Protein AF-A0A356TRJ0-F1 (afdb_monomer)

Radius of gyration: 21.69 Å; Cα contacts (8 Å, |Δi|>4): 566; chains: 1; bounding box: 55×45×67 Å

pLDDT: mean 92.44, std 7.1, range [54.25, 98.69]

Mean predicted aligned error: 5.14 Å

Solvent-accessible surface area (backbone atoms only — not comparable to full-atom values): 16749 Å² total; per-residue (Å²): 137,88,79,74,79,76,60,70,46,73,44,51,79,70,75,89,59,94,49,54,23,35,42,34,33,6,13,45,38,11,70,22,52,67,20,24,54,52,36,47,51,52,52,52,50,53,46,47,73,75,72,52,90,67,68,92,65,90,57,57,72,68,56,46,56,53,56,67,60,34,36,42,36,33,28,28,43,52,19,54,68,7,32,48,48,23,72,77,47,23,20,82,28,43,8,40,82,43,67,82,70,89,80,76,76,57,51,33,40,39,62,26,35,80,89,70,84,62,57,38,56,72,44,74,42,85,30,96,82,31,62,23,27,57,34,92,92,43,67,89,44,75,38,80,57,60,96,84,61,89,64,74,25,21,39,77,41,73,30,53,47,65,46,60,64,79,88,80,65,83,53,75,80,49,78,52,47,68,14,33,42,33,53,62,17,16,27,70,43,77,48,40,46,57,94,74,27,76,28,11,50,90,43,63,38,62,49,68,56,45,32,50,52,53,52,57,48,70,76,41,85,47,49,79,47,78,46,81,38,77,66,86,80,73,60,43,75,40,73,55,31,82,49,52,76,91,76,47,61,69,67,58,49,53,49,50,54,53,48,32,55,52,44,28,74,74,69,71,31,54,63,39,45,29,34,82,68,62,45,95,43,93,92,53,59,78,39,1,27,55,67,48,29,53,61,76,77,97

Foldseek 3Di:
DPPDDFDKDKAAPPSVDFAAEAEQEECQFQVFLVSLVVLVVVRVVSNCLPPDPDDPDPDDPVVSVVSNRYIYITRSHLQPQSNVVCQVWQFGTGHHQDDPDPDPQDWFWGFGDPPPPRHFAKDKDQDCPAQWAADPVGRVDTDGDDPPDPDSHTHIGTHGDIPNDPPDDDDDHDSCGRPWARLQQQAQFQHDPCVLATRNPPHRCPDVSRVVVVVVVVVRVSHDYYHYDGDDDLAAEADDLQDDLVPDDPVVSVVVVVVQVVCCVVRVGGYDYNHPGVDPDHNSGRHNGPNNNVVVSD

Nearest PDB structures (foldseek):
  2abz-assembly1_A  TM=7.569E-01  e=1.867E-07  Bos taurus
  1dtd-assembly1_A  TM=7.637E-01  e=1.985E-07  Homo sapiens
  1zlh-assembly1_A  TM=7.489E-01  e=4.151E-07  Bos taurus
  3fvl-assembly2_A  TM=7.465E-01  e=7.675E-07  Bos taurus
  1pca-assembly1_A  TM=7.388E-01  e=1.815E-06  Sus scrofa

Structure (mmCIF, N/CA/C/O backbone):
data_AF-A0A356TRJ0-F1
#
_entry.id   AF-A0A356TRJ0-F1
#
loop_
_atom_site.group_PDB
_atom_site.id
_atom_site.type_symbol
_atom_site.label_atom_id
_atom_site.label_alt_id
_atom_site.label_comp_id
_atom_site.label_asym_id
_atom_site.label_entity_id
_atom_site.label_seq_id
_atom_site.pdbx_PDB_ins_code
_atom_site.Cartn_x
_atom_site.Cartn_y
_atom_site.Cartn_z
_atom_site.occupancy
_atom_site.B_iso_or_equiv
_atom_site.auth_seq_id
_atom_site.auth_comp_id
_atom_site.auth_asym_id
_atom_site.auth_atom_id
_atom_site.pdbx_PDB_model_num
ATOM 1 N N . ARG A 1 1 ? -11.715 -12.352 -7.672 1.00 70.62 1 ARG A N 1
ATOM 2 C CA . ARG A 1 1 ? -12.684 -12.930 -8.667 1.00 70.62 1 ARG A CA 1
ATOM 3 C C . ARG A 1 1 ? -12.459 -14.426 -8.947 1.00 70.62 1 ARG A C 1
ATOM 5 O O . ARG A 1 1 ? -13.352 -15.055 -9.506 1.00 70.62 1 ARG A O 1
ATOM 12 N N . GLU A 1 2 ? -11.337 -15.020 -8.543 1.00 90.25 2 GLU A N 1
ATOM 13 C CA . GLU A 1 2 ? -11.027 -16.445 -8.770 1.00 90.25 2 GLU A CA 1
ATOM 14 C C . GLU A 1 2 ? -11.565 -17.369 -7.656 1.00 90.25 2 GLU A C 1
ATOM 16 O O . GLU A 1 2 ? -11.141 -18.510 -7.510 1.00 90.25 2 GLU A O 1
ATOM 21 N N . GLY A 1 3 ? -12.528 -16.879 -6.865 1.00 91.56 3 GLY A N 1
ATOM 22 C CA . GLY A 1 3 ? -13.183 -17.641 -5.798 1.00 91.56 3 GLY A CA 1
ATOM 23 C C . GLY A 1 3 ? -12.410 -17.706 -4.479 1.00 91.56 3 GLY A C 1
ATOM 24 O O . GLY A 1 3 ? -12.820 -18.450 -3.594 1.00 91.56 3 GLY A O 1
ATOM 25 N N . ARG A 1 4 ? -11.319 -16.943 -4.325 1.00 95.44 4 ARG A N 1
ATOM 26 C CA . ARG A 1 4 ? -10.603 -16.830 -3.047 1.00 95.44 4 ARG A CA 1
ATOM 27 C C . ARG A 1 4 ? -11.332 -15.900 -2.081 1.00 95.44 4 ARG A C 1
ATOM 29 O O . ARG A 1 4 ? -11.808 -14.833 -2.465 1.00 95.44 4 ARG A O 1
ATOM 36 N N . GLU A 1 5 ? -11.391 -16.322 -0.825 1.00 96.50 5 GLU A N 1
ATOM 37 C CA . GLU A 1 5 ? -12.021 -15.582 0.268 1.00 96.50 5 GLU A CA 1
ATOM 38 C C . GLU A 1 5 ? -11.167 -14.387 0.717 1.00 96.50 5 GLU A C 1
ATOM 40 O O . GLU A 1 5 ? -9.936 -14.463 0.757 1.00 96.50 5 GLU A O 1
ATOM 45 N N . LEU A 1 6 ? -11.836 -13.308 1.131 1.00 97.06 6 LEU A N 1
ATOM 46 C CA . LEU A 1 6 ? -11.213 -12.173 1.815 1.00 97.06 6 LEU A CA 1
ATOM 47 C C . LEU A 1 6 ? -11.409 -12.327 3.322 1.00 97.06 6 LEU A C 1
ATOM 49 O O . LEU A 1 6 ? -12.488 -12.072 3.859 1.00 97.06 6 LEU A O 1
ATOM 53 N N . TRP A 1 7 ? -10.357 -12.761 4.011 1.00 97.62 7 TRP A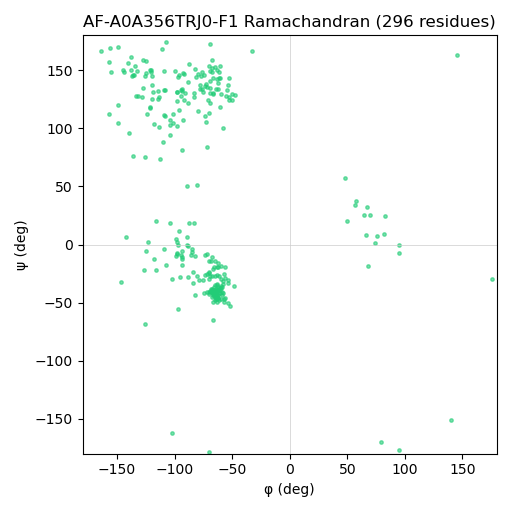 N 1
ATOM 54 C CA . TRP A 1 7 ? -10.405 -13.029 5.445 1.00 97.62 7 TRP A CA 1
ATOM 55 C C . TRP A 1 7 ? -10.298 -11.745 6.267 1.00 97.62 7 TRP A C 1
ATOM 57 O O . TRP A 1 7 ? -9.252 -11.102 6.289 1.00 97.62 7 TRP A O 1
ATOM 67 N N . LEU A 1 8 ? -11.367 -11.414 6.996 1.00 97.81 8 LEU A N 1
ATOM 68 C CA . LEU A 1 8 ? -11.408 -10.309 7.953 1.00 97.81 8 LEU A CA 1
ATOM 69 C C . LEU A 1 8 ? -11.466 -10.852 9.385 1.00 97.81 8 LEU A C 1
ATOM 71 O O . LEU A 1 8 ? -12.482 -11.403 9.811 1.00 97.81 8 LEU A O 1
ATOM 75 N N . LEU A 1 9 ? -10.393 -10.665 10.146 1.00 97.81 9 LEU A N 1
ATOM 76 C CA . LEU A 1 9 ? -10.356 -10.971 11.570 1.00 97.81 9 LEU A CA 1
ATOM 77 C C . LEU A 1 9 ? -10.998 -9.824 12.356 1.00 97.81 9 LEU A C 1
ATOM 79 O O . LEU A 1 9 ? -10.852 -8.657 12.001 1.00 97.81 9 LEU A O 1
ATOM 83 N N . THR A 1 10 ? -11.698 -10.149 13.441 1.00 97.38 10 THR A N 1
ATOM 84 C CA . THR A 1 10 ? -12.162 -9.171 14.436 1.00 97.38 10 THR A CA 1
ATOM 85 C C . THR A 1 10 ? -11.641 -9.599 15.798 1.00 97.38 10 THR A C 1
ATOM 87 O O . THR A 1 10 ? -12.037 -10.647 16.305 1.00 97.38 10 THR A O 1
ATOM 90 N N . VAL A 1 11 ? -10.731 -8.810 16.368 1.00 96.69 11 VAL A N 1
ATOM 91 C CA . VAL A 1 11 ? -10.028 -9.134 17.613 1.00 96.69 11 VAL A CA 1
ATOM 92 C C . VAL A 1 11 ? -10.429 -8.155 18.716 1.00 96.69 11 VAL A C 1
ATOM 94 O O . VAL A 1 11 ? -10.369 -6.937 18.544 1.00 96.69 11 VAL A O 1
ATOM 97 N N . GLY A 1 12 ? -10.860 -8.713 19.846 1.00 93.94 12 GLY A N 1
ATOM 98 C CA . GLY A 1 12 ? -11.259 -7.999 21.057 1.00 93.94 12 GLY A CA 1
ATOM 99 C C . GLY A 1 12 ? -12.419 -8.696 21.782 1.00 93.94 12 GLY A C 1
ATOM 100 O O . GLY A 1 12 ? -13.087 -9.546 21.191 1.00 93.94 12 GLY A O 1
ATOM 101 N N . PRO A 1 13 ? -12.679 -8.375 23.064 1.00 91.00 13 PRO A N 1
ATOM 102 C CA . PRO A 1 13 ? -13.815 -8.931 23.804 1.00 91.00 13 PRO A CA 1
ATOM 103 C C . PRO A 1 13 ? -15.134 -8.502 23.160 1.00 91.00 13 PRO A C 1
ATOM 105 O O . PRO A 1 13 ? -15.186 -7.412 22.609 1.00 91.00 13 PRO A O 1
ATOM 108 N N . ASP A 1 14 ? -16.197 -9.297 23.256 1.00 92.69 14 ASP A N 1
ATOM 109 C CA . ASP A 1 14 ? -17.536 -8.928 22.760 1.00 92.69 14 ASP A CA 1
ATOM 110 C C . ASP A 1 14 ? -17.530 -8.352 21.319 1.00 92.69 14 ASP A C 1
ATOM 112 O O . ASP A 1 14 ? -17.969 -7.219 21.106 1.00 92.69 14 ASP A O 1
ATOM 116 N N . PRO A 1 15 ? -17.009 -9.094 20.317 1.00 92.19 15 PRO A N 1
ATOM 117 C CA . PRO A 1 15 ? -16.755 -8.580 18.963 1.00 92.19 15 PRO A CA 1
ATOM 118 C C . PRO A 1 15 ? -18.008 -8.111 18.206 1.00 92.19 15 PRO A C 1
ATOM 120 O O . PRO A 1 15 ? -17.890 -7.371 17.232 1.00 92.19 15 PRO A O 1
ATOM 123 N N . ASP A 1 16 ? -19.198 -8.501 18.665 1.00 91.88 16 ASP A N 1
ATOM 124 C CA . ASP A 1 16 ? -20.483 -8.078 18.100 1.00 91.88 16 ASP A CA 1
ATOM 125 C C . ASP A 1 16 ? -20.948 -6.698 18.614 1.00 91.88 16 ASP A C 1
ATOM 127 O O . ASP A 1 16 ? -21.930 -6.140 18.117 1.00 91.88 16 ASP A O 1
ATOM 131 N N . GLN A 1 17 ? -20.280 -6.130 19.626 1.00 93.50 17 GLN A N 1
ATOM 132 C CA . GLN A 1 17 ? -20.653 -4.844 20.208 1.00 93.50 17 GLN A CA 1
ATOM 133 C C . GLN A 1 17 ? -20.086 -3.666 19.403 1.00 93.50 17 GLN A C 1
ATOM 135 O O . GLN A 1 17 ? -18.885 -3.568 19.163 1.00 93.50 17 GLN A O 1
ATOM 140 N N . VAL A 1 18 ? -20.940 -2.691 19.076 1.00 93.19 18 VAL A N 1
ATOM 141 C CA . VAL A 1 18 ? -20.504 -1.422 18.472 1.00 93.19 18 VAL A CA 1
ATOM 142 C C . VAL A 1 18 ? -19.743 -0.584 19.506 1.00 93.19 18 VAL A C 1
ATOM 144 O O . VAL A 1 18 ? -20.326 -0.103 20.478 1.00 93.19 18 VAL A O 1
ATOM 147 N N . ARG A 1 19 ? -18.440 -0.395 19.286 1.00 94.88 19 ARG A N 1
ATOM 148 C CA . ARG A 1 19 ? -17.520 0.401 20.123 1.00 94.88 19 ARG A CA 1
ATOM 149 C C . ARG A 1 19 ? -16.318 0.873 19.292 1.00 94.88 19 ARG A C 1
ATOM 151 O O . ARG A 1 19 ? -16.185 0.379 18.181 1.00 94.88 19 ARG A O 1
ATOM 158 N N . PRO A 1 20 ? -15.449 1.791 19.753 1.00 96.75 20 PRO A N 1
ATOM 159 C CA . PRO A 1 20 ? -14.326 2.272 18.943 1.00 96.75 20 PRO A CA 1
ATOM 160 C C . PRO A 1 20 ? -13.541 1.128 18.293 1.00 96.75 20 PRO A C 1
ATOM 162 O O . PRO A 1 20 ? -13.173 0.162 18.963 1.00 96.75 20 PRO A O 1
ATOM 165 N N . ALA A 1 21 ? -13.329 1.219 16.985 1.00 97.44 21 ALA A N 1
ATOM 166 C CA . ALA A 1 21 ? -12.676 0.178 16.210 1.00 97.44 21 ALA A CA 1
ATOM 167 C C . ALA A 1 21 ? -11.630 0.767 15.266 1.00 97.44 21 ALA A C 1
ATOM 169 O O . ALA A 1 21 ? -11.733 1.921 14.845 1.00 97.44 21 ALA A O 1
ATOM 170 N N . ILE A 1 22 ? -10.636 -0.043 14.924 1.00 97.75 22 ILE A N 1
ATOM 171 C CA . ILE A 1 22 ? -9.620 0.302 13.935 1.00 97.75 22 ILE A CA 1
ATOM 172 C C . ILE A 1 22 ? -9.629 -0.715 12.805 1.00 97.75 22 ILE A C 1
ATOM 174 O O . ILE A 1 22 ? -9.966 -1.883 13.014 1.00 97.75 22 ILE A O 1
ATOM 178 N N . TRP A 1 23 ? -9.262 -0.257 11.616 1.00 98.50 23 TRP A N 1
ATOM 179 C CA . TRP A 1 23 ? -9.079 -1.103 10.450 1.00 98.50 23 TRP A CA 1
ATOM 180 C C . TRP A 1 23 ? -7.596 -1.205 10.111 1.00 98.50 23 TRP A C 1
ATOM 182 O O . TRP A 1 23 ? -6.898 -0.196 10.056 1.00 98.50 23 TRP A O 1
ATOM 192 N N . ILE A 1 24 ? -7.123 -2.422 9.877 1.00 98.62 24 ILE A N 1
ATOM 193 C CA . ILE A 1 24 ? -5.766 -2.717 9.429 1.00 98.62 24 ILE A CA 1
ATOM 194 C C . ILE A 1 24 ? -5.881 -3.611 8.204 1.00 98.62 24 ILE A C 1
ATOM 196 O O . ILE A 1 24 ? -6.524 -4.659 8.263 1.00 98.62 24 ILE A O 1
ATOM 200 N N . ASP A 1 25 ? -5.240 -3.235 7.109 1.00 98.38 25 ASP A N 1
ATOM 201 C CA . ASP A 1 25 ? -5.132 -4.095 5.937 1.00 98.38 25 ASP A CA 1
ATOM 202 C C . ASP A 1 25 ? -3.741 -4.064 5.324 1.00 98.38 25 ASP A C 1
ATOM 204 O O . ASP A 1 25 ? -2.942 -3.168 5.588 1.00 98.38 25 ASP A O 1
ATOM 208 N N . GLY A 1 26 ? -3.456 -5.084 4.522 1.00 97.94 26 GLY A N 1
ATOM 209 C CA . GLY A 1 26 ? -2.228 -5.179 3.755 1.00 97.94 26 GLY A CA 1
ATOM 210 C C . GLY A 1 26 ? -2.428 -5.934 2.448 1.00 97.94 26 GLY A C 1
ATOM 211 O O . GLY A 1 26 ? -3.463 -6.565 2.200 1.00 97.94 26 GLY A O 1
ATOM 212 N N . ASN A 1 27 ? -1.395 -5.872 1.605 1.00 97.31 27 ASN A N 1
ATOM 213 C CA . ASN A 1 27 ? -1.325 -6.607 0.342 1.00 97.31 27 ASN A CA 1
ATOM 214 C C . ASN A 1 27 ? -2.495 -6.299 -0.616 1.00 97.31 27 ASN A C 1
ATOM 216 O O . ASN A 1 27 ? -3.002 -7.166 -1.325 1.00 97.31 27 ASN A O 1
ATOM 220 N N . MET A 1 28 ? -2.947 -5.041 -0.653 1.00 96.69 28 MET A N 1
ATOM 221 C CA . MET A 1 28 ? -3.808 -4.580 -1.751 1.00 96.69 28 MET A CA 1
ATOM 222 C C . MET A 1 28 ? -3.026 -4.436 -3.062 1.00 96.69 28 MET A C 1
ATOM 224 O O . MET A 1 28 ? -3.596 -4.552 -4.149 1.00 96.69 28 MET A O 1
ATOM 228 N N . HIS A 1 29 ? -1.711 -4.227 -2.962 1.00 97.06 29 HIS A N 1
ATOM 229 C CA . HIS A 1 29 ? -0.799 -4.523 -4.051 1.00 97.06 29 HIS A CA 1
ATOM 230 C C . HIS A 1 29 ? -0.154 -5.892 -3.824 1.00 97.06 29 HIS A C 1
ATOM 232 O O . HIS A 1 29 ? 0.335 -6.188 -2.732 1.00 97.06 29 HIS A O 1
ATOM 238 N N . ALA A 1 30 ? -0.169 -6.734 -4.850 1.00 95.50 30 ALA A N 1
ATOM 239 C CA . ALA A 1 30 ? 0.089 -8.162 -4.736 1.00 95.50 30 ALA A CA 1
ATOM 240 C C . ALA A 1 30 ? 1.534 -8.505 -4.369 1.00 95.50 30 ALA A C 1
ATOM 242 O O . ALA A 1 30 ? 1.743 -9.398 -3.550 1.00 95.50 30 ALA A O 1
ATOM 243 N N . GLY A 1 31 ? 2.515 -7.772 -4.905 1.00 92.81 31 GLY A N 1
ATOM 244 C CA . GLY A 1 31 ? 3.930 -7.962 -4.557 1.00 92.81 31 GLY A CA 1
ATOM 245 C C . GLY A 1 31 ? 4.290 -7.559 -3.120 1.00 92.81 31 GLY A C 1
ATOM 246 O O . GLY A 1 31 ? 5.339 -7.934 -2.608 1.00 92.81 31 GLY A O 1
ATOM 247 N N . GLU A 1 32 ? 3.417 -6.826 -2.428 1.00 96.25 32 GLU A N 1
ATOM 248 C CA . GLU A 1 32 ? 3.695 -6.231 -1.117 1.00 96.25 32 GLU A CA 1
ATOM 249 C C . GLU A 1 32 ? 3.330 -7.196 0.029 1.00 96.25 32 GLU A C 1
ATOM 251 O O . GLU A 1 32 ? 2.584 -6.868 0.954 1.00 96.25 32 GLU A O 1
ATOM 256 N N . LEU A 1 33 ? 3.820 -8.439 -0.056 1.00 95.75 33 LEU A N 1
ATOM 257 C CA . LEU A 1 33 ? 3.474 -9.545 0.853 1.00 95.75 33 LEU A CA 1
ATOM 258 C C . LEU A 1 33 ? 3.888 -9.291 2.309 1.00 95.75 33 LEU A C 1
ATOM 260 O O . LEU A 1 33 ? 3.245 -9.795 3.231 1.00 95.75 33 LEU A O 1
ATOM 264 N N . ALA A 1 34 ? 4.915 -8.469 2.535 1.00 97.06 34 ALA A N 1
ATOM 265 C CA . ALA A 1 34 ? 5.314 -8.050 3.876 1.00 97.06 34 ALA A CA 1
ATOM 266 C C . ALA A 1 34 ? 4.168 -7.346 4.631 1.00 97.06 34 ALA A C 1
ATOM 268 O O . ALA A 1 34 ? 4.045 -7.518 5.844 1.00 97.06 34 ALA A O 1
ATOM 269 N N . GLY A 1 35 ? 3.280 -6.634 3.922 1.00 97.31 35 GLY A N 1
ATOM 270 C CA . GLY A 1 35 ? 2.086 -6.026 4.514 1.00 97.31 35 GLY A CA 1
ATOM 271 C C . GLY A 1 35 ? 1.145 -7.061 5.143 1.00 97.31 35 GLY A C 1
ATOM 272 O O . GLY A 1 35 ? 0.621 -6.824 6.230 1.00 97.31 35 GLY A O 1
ATOM 273 N N . SER A 1 36 ? 0.996 -8.243 4.529 1.00 97.75 36 SER A N 1
ATOM 274 C CA . SER A 1 36 ? 0.226 -9.351 5.117 1.00 97.75 36 SER A CA 1
ATOM 275 C C . SER A 1 36 ? 0.845 -9.870 6.410 1.00 97.75 36 SER A C 1
ATOM 277 O O . SER A 1 36 ? 0.128 -10.088 7.387 1.00 97.75 36 SER A O 1
ATOM 279 N N . SER A 1 37 ? 2.167 -10.046 6.432 1.00 97.88 37 SER A N 1
ATOM 280 C CA . SER A 1 37 ? 2.890 -10.510 7.620 1.00 97.88 37 SER A CA 1
ATOM 281 C C . SER A 1 37 ? 2.757 -9.525 8.781 1.00 97.88 37 SER A C 1
ATOM 283 O O . SER A 1 37 ? 2.472 -9.935 9.904 1.00 97.88 37 SER A O 1
ATOM 285 N N . VAL A 1 38 ? 2.889 -8.222 8.513 1.00 97.50 38 VAL A N 1
ATOM 286 C CA . VAL A 1 38 ? 2.728 -7.174 9.534 1.00 97.50 38 VAL A CA 1
ATOM 287 C C . VAL A 1 38 ? 1.284 -7.106 10.037 1.00 97.50 38 VAL A C 1
ATOM 289 O O . VAL A 1 38 ? 1.069 -7.020 11.243 1.00 97.50 38 VAL A O 1
ATOM 292 N N . ALA A 1 39 ? 0.285 -7.207 9.154 1.00 98.38 39 ALA A N 1
ATOM 293 C CA . ALA A 1 39 ? -1.120 -7.234 9.563 1.00 98.38 39 ALA A CA 1
ATOM 294 C C . ALA A 1 39 ? -1.421 -8.408 10.516 1.00 98.38 39 ALA A C 1
ATOM 296 O O . ALA A 1 39 ? -2.086 -8.222 11.535 1.00 98.38 39 ALA A O 1
ATOM 297 N N . LEU A 1 40 ? -0.896 -9.604 10.222 1.00 98.25 40 LEU A N 1
ATOM 298 C CA . LEU A 1 40 ? -1.026 -10.769 11.105 1.00 98.25 40 LEU A CA 1
ATOM 299 C C . LEU A 1 40 ? -0.288 -10.577 12.433 1.00 98.25 40 LEU A C 1
ATOM 301 O O . LEU A 1 40 ? -0.870 -10.867 13.474 1.00 98.25 40 LEU A O 1
ATOM 305 N N . ALA A 1 41 ? 0.928 -10.025 12.423 1.00 97.44 41 ALA A N 1
ATOM 306 C CA . ALA A 1 41 ? 1.658 -9.715 13.652 1.00 97.44 41 ALA A CA 1
ATOM 307 C C . ALA A 1 41 ? 0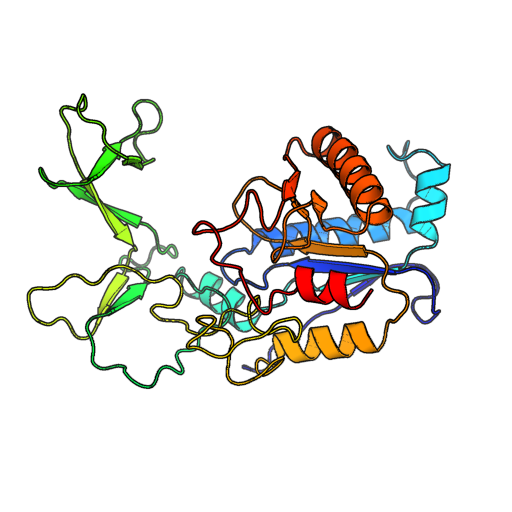.871 -8.742 14.552 1.00 97.44 41 ALA A C 1
ATOM 309 O O . ALA A 1 41 ? 0.766 -8.953 15.757 1.00 97.44 41 ALA A O 1
ATOM 310 N N . ILE A 1 42 ? 0.223 -7.724 13.973 1.00 96.50 42 ILE A N 1
ATOM 311 C CA . ILE A 1 42 ? -0.659 -6.821 14.730 1.00 96.50 42 ILE A CA 1
ATOM 312 C C . ILE A 1 42 ? -1.869 -7.577 15.304 1.00 96.50 42 ILE A C 1
ATOM 314 O O . ILE A 1 42 ? -2.279 -7.306 16.433 1.00 96.50 42 ILE A O 1
ATOM 318 N N . ALA A 1 43 ? -2.443 -8.534 14.568 1.00 96.75 43 ALA A N 1
ATOM 319 C CA . ALA A 1 43 ? -3.535 -9.364 15.079 1.00 96.75 43 ALA A CA 1
ATOM 320 C C . ALA A 1 43 ? -3.091 -10.249 16.260 1.00 96.75 43 ALA A C 1
ATOM 322 O O . ALA A 1 43 ? -3.842 -10.398 17.226 1.00 96.75 43 ALA A O 1
ATOM 323 N N . GLU A 1 44 ? -1.879 -10.805 16.208 1.00 95.44 44 GLU A N 1
ATOM 324 C CA . GLU A 1 44 ? -1.281 -11.581 17.301 1.00 95.44 44 GLU A CA 1
ATOM 325 C C . GLU A 1 44 ? -1.056 -10.720 18.550 1.00 95.44 44 GLU A C 1
ATOM 327 O O . GLU A 1 44 ? -1.456 -11.119 19.646 1.00 95.44 44 GLU A O 1
ATOM 332 N N . GLU A 1 45 ? -0.522 -9.507 18.392 1.00 92.69 45 GLU A N 1
ATOM 333 C CA . GLU A 1 45 ? -0.357 -8.549 19.492 1.00 92.69 45 GLU A CA 1
ATOM 334 C C . GLU A 1 45 ? -1.707 -8.116 20.086 1.00 92.69 45 GLU A C 1
ATOM 336 O O . GLU A 1 45 ? -1.883 -8.066 21.308 1.00 92.69 45 GLU A O 1
ATOM 341 N N . ALA A 1 46 ? -2.716 -7.884 19.240 1.00 93.31 46 ALA A N 1
ATOM 342 C CA . ALA A 1 46 ? -4.073 -7.590 19.692 1.00 93.31 46 ALA A CA 1
ATOM 343 C C . ALA A 1 46 ? -4.684 -8.764 20.481 1.00 93.31 46 ALA A C 1
ATOM 345 O O . ALA A 1 46 ? -5.383 -8.545 21.469 1.00 93.31 46 ALA A O 1
ATOM 346 N N . LEU A 1 47 ? -4.407 -10.018 20.107 1.00 92.69 47 LEU A N 1
ATOM 347 C CA . LEU A 1 47 ? -4.816 -11.189 20.891 1.00 92.69 47 LEU A CA 1
ATOM 348 C C . LEU A 1 47 ? -4.061 -11.258 22.228 1.00 92.69 47 LEU A C 1
ATOM 350 O O . LEU A 1 47 ? -4.679 -11.458 23.280 1.00 92.69 47 LEU A O 1
ATOM 354 N N . ALA A 1 48 ? -2.743 -11.049 22.210 1.00 90.50 48 ALA A N 1
ATOM 355 C CA . ALA A 1 48 ? -1.890 -11.072 23.398 1.00 90.50 48 ALA A CA 1
ATOM 356 C C .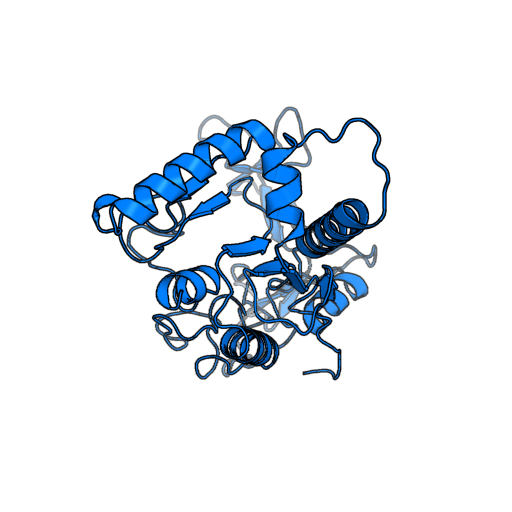 ALA A 1 48 ? -2.305 -10.014 24.437 1.00 90.50 48 ALA A C 1
ATOM 358 O O . ALA A 1 48 ? -2.307 -10.290 25.643 1.00 90.50 48 ALA A O 1
ATOM 359 N N . LEU A 1 49 ? -2.766 -8.844 23.979 1.00 89.88 49 LEU A N 1
ATOM 360 C CA . LEU A 1 49 ? -3.333 -7.775 24.807 1.00 89.88 49 LEU A CA 1
ATOM 361 C C . LEU A 1 49 ? -4.487 -8.262 25.714 1.00 89.88 49 LEU A C 1
ATOM 363 O O . LEU A 1 49 ? -4.672 -7.742 26.828 1.00 89.88 49 LEU A O 1
ATOM 367 N N . HIS A 1 50 ? -5.242 -9.274 25.275 1.00 87.69 50 HIS A N 1
ATOM 368 C CA . HIS A 1 50 ? -6.400 -9.823 25.989 1.00 87.69 50 HIS A CA 1
ATOM 369 C C . HIS A 1 50 ? -6.138 -11.144 26.719 1.00 87.69 50 HIS A C 1
ATOM 371 O O . HIS A 1 50 ? -6.795 -11.402 27.727 1.00 87.69 50 HIS A O 1
ATOM 377 N N . LEU A 1 51 ? -5.221 -11.979 26.225 1.00 85.06 51 LEU A N 1
ATOM 378 C CA . LEU A 1 51 ? -5.049 -13.355 26.710 1.00 85.06 51 LEU A CA 1
ATOM 379 C C . LEU A 1 51 ? -3.959 -13.518 27.776 1.00 85.06 51 LEU A C 1
ATOM 381 O O . LEU A 1 51 ? -4.053 -14.425 28.604 1.00 85.06 51 LEU A O 1
ATOM 385 N N . SER A 1 52 ? -2.938 -12.663 27.785 1.00 70.44 52 SER A N 1
ATOM 386 C CA . SER A 1 52 ? -1.782 -12.855 28.662 1.00 70.44 52 SER A CA 1
ATOM 387 C C . SER A 1 52 ? -1.920 -12.110 29.999 1.00 70.44 52 SER A C 1
ATOM 389 O O . SER A 1 52 ? -2.205 -10.907 30.002 1.00 70.44 52 SER A O 1
ATOM 391 N N . PRO A 1 53 ? -1.628 -12.750 31.153 1.00 61.88 53 PRO A N 1
ATOM 392 C CA . PRO A 1 53 ? -1.164 -12.031 32.333 1.00 61.88 53 PRO A CA 1
ATOM 393 C C . PRO A 1 53 ? 0.272 -11.592 32.024 1.00 61.88 53 PRO A C 1
ATOM 395 O O . PRO A 1 53 ? 1.210 -12.344 32.264 1.00 61.88 53 PRO A O 1
ATOM 398 N N . LEU A 1 54 ? 0.431 -10.458 31.339 1.00 54.25 54 LEU A N 1
ATOM 399 C CA . LEU A 1 54 ? 1.714 -10.122 30.728 1.00 54.25 54 LEU A CA 1
ATOM 400 C C . LEU A 1 54 ? 2.840 -10.002 31.775 1.00 54.25 54 LEU A C 1
ATOM 402 O O . LEU A 1 54 ? 2.657 -9.451 32.866 1.00 54.25 54 LEU A O 1
ATOM 406 N N . ASP A 1 55 ? 4.023 -10.453 31.349 1.00 55.66 55 ASP A N 1
ATOM 407 C CA . ASP A 1 55 ? 5.306 -9.763 31.543 1.00 55.66 55 ASP A CA 1
ATOM 408 C C . ASP A 1 55 ? 5.144 -8.223 31.528 1.00 55.66 55 ASP A C 1
ATOM 410 O O . ASP A 1 55 ? 4.094 -7.715 31.142 1.00 55.66 55 ASP A O 1
ATOM 414 N N . PRO A 1 56 ? 6.121 -7.408 31.953 1.00 57.00 56 PRO A N 1
ATOM 415 C CA . PRO A 1 56 ? 5.957 -5.956 31.904 1.00 57.00 56 PRO A CA 1
ATOM 416 C C . PRO A 1 56 ? 5.683 -5.482 30.464 1.00 57.00 56 PRO A C 1
ATOM 418 O O . PRO A 1 56 ? 6.593 -5.371 29.649 1.00 57.00 56 PRO A O 1
ATOM 421 N N . ASP A 1 57 ? 4.405 -5.230 30.171 1.00 62.38 57 ASP A N 1
ATOM 422 C CA . ASP A 1 57 ? 3.919 -4.668 28.916 1.00 62.38 57 ASP A CA 1
ATOM 423 C C . ASP A 1 57 ? 4.655 -3.342 28.672 1.00 62.38 57 ASP A C 1
ATOM 425 O O . ASP A 1 57 ? 4.677 -2.500 29.583 1.00 62.38 57 ASP A O 1
ATOM 429 N N . PRO A 1 58 ? 5.272 -3.128 27.496 1.00 70.38 58 PRO A N 1
ATOM 430 C CA . PRO A 1 58 ? 5.909 -1.852 27.185 1.00 70.38 58 PRO A CA 1
ATOM 431 C C . PRO A 1 58 ? 4.907 -0.686 27.168 1.00 70.38 58 PRO A C 1
ATOM 433 O O . PRO A 1 58 ? 5.311 0.471 27.297 1.00 70.38 58 PRO A O 1
ATOM 436 N N . LEU A 1 59 ? 3.602 -0.954 27.035 1.00 80.06 59 LEU A N 1
ATOM 437 C CA . LEU A 1 59 ? 2.580 0.081 27.029 1.00 80.06 59 LEU A CA 1
ATOM 438 C C . LEU A 1 59 ? 2.272 0.594 28.444 1.00 80.06 59 LEU A C 1
ATOM 440 O O . LEU A 1 59 ? 1.974 -0.185 29.358 1.00 80.06 59 LEU A O 1
ATOM 444 N N . PRO A 1 60 ? 2.198 1.926 28.640 1.00 87.50 60 PRO A N 1
ATOM 445 C CA . PRO A 1 60 ? 1.681 2.494 29.875 1.00 87.50 60 PRO A CA 1
ATOM 446 C C . PRO A 1 60 ? 0.292 1.928 30.197 1.00 87.50 60 PRO A C 1
ATOM 448 O O . PRO A 1 60 ? -0.583 1.864 29.334 1.00 87.50 60 PRO A O 1
ATOM 451 N N . GLY A 1 61 ? 0.032 1.582 31.462 1.00 87.75 61 GLY A N 1
ATOM 452 C CA . GLY A 1 61 ? -1.199 0.871 31.836 1.00 87.75 61 GLY A CA 1
ATOM 453 C C . GLY A 1 61 ? -2.509 1.581 31.454 1.00 87.75 61 GLY A C 1
ATOM 454 O O . GLY A 1 61 ? -3.533 0.924 31.280 1.00 87.75 61 GLY A O 1
ATOM 455 N N . ALA A 1 62 ? -2.503 2.911 31.308 1.00 90.69 62 ALA A N 1
ATOM 456 C CA . ALA A 1 62 ? -3.651 3.656 30.783 1.00 90.69 62 ALA A CA 1
ATOM 457 C C . ALA A 1 62 ? -3.878 3.409 29.280 1.00 90.69 62 ALA A C 1
ATOM 459 O O . ALA A 1 62 ? -5.018 3.181 28.881 1.00 90.69 62 ALA A O 1
ATOM 460 N N . VAL A 1 63 ? -2.806 3.390 28.482 1.00 90.12 63 VAL A N 1
ATOM 461 C CA . VAL A 1 63 ? -2.838 3.076 27.044 1.00 90.12 63 VAL A CA 1
ATOM 462 C C . VAL A 1 63 ? -3.301 1.642 26.841 1.00 90.12 63 VAL A C 1
ATOM 464 O O . VAL A 1 63 ? -4.239 1.409 26.087 1.00 90.12 63 VAL A O 1
ATOM 467 N N . ARG A 1 64 ? -2.739 0.699 27.605 1.00 89.69 64 ARG A N 1
ATOM 468 C CA . ARG A 1 64 ? -3.159 -0.706 27.581 1.00 89.69 64 ARG A CA 1
ATOM 469 C C . ARG A 1 64 ? -4.663 -0.862 27.812 1.00 89.69 64 ARG A C 1
ATOM 471 O O . ARG A 1 64 ? -5.345 -1.518 27.033 1.00 89.69 64 ARG A O 1
ATOM 478 N N . ARG A 1 65 ? -5.199 -0.231 28.866 1.00 91.06 65 ARG A N 1
ATOM 479 C CA . ARG A 1 65 ? -6.639 -0.284 29.171 1.00 91.06 65 ARG A CA 1
ATOM 480 C C . ARG A 1 65 ? -7.490 0.326 28.064 1.00 91.06 65 ARG A C 1
ATOM 482 O O . ARG A 1 65 ? -8.549 -0.216 27.783 1.00 91.06 65 ARG A O 1
ATOM 489 N N . ALA A 1 66 ? -7.048 1.426 27.454 1.00 93.00 66 ALA A N 1
ATOM 490 C CA . ALA A 1 66 ? -7.751 2.030 26.327 1.00 93.00 66 ALA A CA 1
ATOM 491 C C . ALA A 1 66 ? -7.751 1.095 25.107 1.00 93.00 66 ALA A C 1
ATOM 493 O O . ALA A 1 66 ? -8.816 0.819 24.562 1.00 93.00 66 ALA A O 1
ATOM 494 N N . ALA A 1 67 ? -6.594 0.534 24.744 1.00 93.00 67 ALA A N 1
ATOM 495 C CA . ALA A 1 67 ? -6.461 -0.425 23.648 1.00 93.00 67 ALA A CA 1
ATOM 496 C C . ALA A 1 67 ? -7.330 -1.676 23.867 1.00 93.00 67 ALA A C 1
ATOM 498 O O . ALA A 1 67 ? -7.962 -2.161 22.937 1.00 93.00 67 ALA A O 1
ATOM 499 N N . GLN A 1 68 ? -7.467 -2.145 25.113 1.00 93.31 68 GLN A N 1
ATOM 500 C CA . GLN A 1 68 ? -8.344 -3.271 25.450 1.00 93.31 68 GLN A CA 1
ATOM 501 C C . GLN A 1 68 ? -9.846 -3.001 25.231 1.00 93.31 68 GLN A C 1
ATOM 503 O O . GLN A 1 68 ? -10.639 -3.940 25.278 1.00 93.31 68 GLN A O 1
ATOM 508 N N . GLN A 1 69 ? -10.261 -1.745 25.050 1.00 94.12 69 GLN A N 1
ATOM 509 C CA . GLN A 1 69 ? -11.646 -1.384 24.723 1.00 94.12 69 GLN A CA 1
ATOM 510 C C . GLN A 1 69 ? -11.884 -1.251 23.211 1.00 94.12 69 GLN A C 1
ATOM 512 O O . GLN A 1 69 ? -13.020 -1.033 22.792 1.00 94.12 69 GLN A O 1
ATOM 517 N N . VAL A 1 70 ? -10.836 -1.362 22.392 1.00 96.12 70 VAL A N 1
ATOM 518 C CA . VAL A 1 70 ? -10.901 -1.198 20.937 1.00 96.12 70 VAL A CA 1
ATOM 519 C C . VAL A 1 70 ? -11.151 -2.550 20.263 1.00 96.12 70 VAL A C 1
ATOM 521 O O . VAL A 1 70 ? -10.735 -3.593 20.765 1.00 96.12 70 VAL A O 1
ATOM 524 N N . LEU A 1 71 ? -11.885 -2.554 19.148 1.00 97.38 71 LEU A N 1
ATOM 525 C CA . LEU A 1 71 ? -11.927 -3.697 18.228 1.00 97.38 71 LEU A CA 1
ATOM 526 C C . LEU A 1 71 ? -10.907 -3.513 17.107 1.00 97.38 71 LEU A C 1
ATOM 528 O O . LEU A 1 71 ? -10.859 -2.461 16.472 1.00 97.38 71 LEU A O 1
ATOM 532 N N . PHE A 1 72 ? -10.132 -4.556 16.836 1.00 98.06 72 PHE A N 1
ATOM 533 C CA . PHE A 1 72 ? -9.172 -4.591 15.740 1.00 98.06 72 PHE A CA 1
ATOM 534 C C . PHE A 1 72 ? -9.782 -5.393 14.593 1.00 98.06 72 PHE A C 1
ATOM 536 O O . PHE A 1 72 ? -9.985 -6.602 14.721 1.00 98.06 72 PHE A O 1
ATOM 543 N N . HIS A 1 73 ? -10.097 -4.728 13.484 1.00 98.31 73 HIS A N 1
ATOM 544 C CA . HIS A 1 73 ? -10.503 -5.383 12.246 1.00 98.31 73 HIS A CA 1
ATOM 545 C C . HIS A 1 73 ? -9.288 -5.511 11.334 1.00 98.31 73 HIS A C 1
ATOM 547 O O . HIS A 1 73 ? -8.723 -4.499 10.930 1.00 98.31 73 HIS A O 1
ATOM 553 N N . VAL A 1 74 ? -8.874 -6.741 11.037 1.00 98.69 74 VAL A N 1
ATOM 554 C CA . VAL A 1 74 ? -7.629 -7.010 10.306 1.00 98.69 74 VAL A CA 1
ATOM 555 C C . VAL A 1 74 ? -7.937 -7.792 9.034 1.00 98.69 74 VAL A C 1
ATOM 557 O O . VAL A 1 74 ? -8.448 -8.907 9.119 1.00 98.69 74 VAL A O 1
ATOM 560 N N . LEU A 1 75 ? -7.629 -7.218 7.870 1.00 98.69 75 LEU A N 1
ATOM 561 C CA . LEU A 1 75 ? -7.692 -7.842 6.545 1.00 98.69 75 LEU A CA 1
ATOM 562 C C . LEU A 1 75 ? -6.257 -8.052 6.029 1.00 98.69 75 LEU A C 1
ATOM 564 O O . LEU A 1 75 ? -5.716 -7.185 5.345 1.00 98.69 75 LEU A O 1
ATOM 568 N N . PRO A 1 76 ? -5.598 -9.182 6.340 1.00 98.06 76 PRO A N 1
ATOM 569 C CA . PRO A 1 76 ? -4.176 -9.338 6.041 1.00 98.06 76 PRO A CA 1
ATOM 570 C C . PRO A 1 76 ? -3.862 -9.348 4.548 1.00 98.06 76 PRO A C 1
ATOM 572 O O . PRO A 1 76 ? -2.746 -9.035 4.142 1.00 98.06 76 PRO A O 1
ATOM 575 N N . ARG A 1 77 ? -4.824 -9.763 3.726 1.00 97.38 77 ARG A N 1
ATOM 576 C CA . ARG A 1 77 ? -4.619 -9.971 2.301 1.00 97.38 77 ARG A CA 1
ATOM 577 C C . ARG A 1 77 ? -5.825 -9.472 1.524 1.00 97.38 77 ARG A C 1
ATOM 579 O O . ARG A 1 77 ? -6.815 -10.188 1.395 1.00 97.38 77 ARG A O 1
ATOM 586 N N . MET A 1 78 ? -5.736 -8.241 1.028 1.00 97.56 78 MET A N 1
ATOM 587 C CA . MET A 1 78 ? -6.797 -7.653 0.212 1.00 97.56 78 MET A CA 1
ATOM 588 C C . MET A 1 78 ? -6.777 -8.159 -1.239 1.00 97.56 78 MET A C 1
ATOM 590 O O . MET A 1 78 ? -7.844 -8.271 -1.835 1.00 97.56 78 MET A O 1
ATOM 594 N N . SER A 1 79 ? -5.610 -8.508 -1.798 1.00 97.31 79 SER A N 1
ATOM 595 C CA . SER A 1 79 ? -5.501 -9.078 -3.148 1.00 97.31 79 SER A CA 1
ATOM 596 C C . SER A 1 79 ? -5.041 -10.544 -3.149 1.00 97.31 79 SER A C 1
ATOM 598 O O . SER A 1 79 ? -3.902 -10.845 -3.514 1.00 97.31 79 SER A O 1
ATOM 600 N N . PRO A 1 80 ? -5.902 -11.503 -2.754 1.00 96.94 80 PRO A N 1
ATOM 601 C CA . PRO A 1 80 ? -5.515 -12.908 -2.688 1.00 96.94 80 PRO A CA 1
ATOM 602 C C . PRO A 1 80 ? -5.161 -13.492 -4.056 1.00 96.94 80 PRO A C 1
ATOM 604 O O . PRO A 1 80 ? -4.188 -14.227 -4.156 1.00 96.94 80 PRO A O 1
ATOM 607 N N . ASP A 1 81 ? -5.898 -13.140 -5.110 1.00 95.81 81 ASP A N 1
ATOM 608 C CA . ASP A 1 81 ? -5.627 -13.643 -6.462 1.00 95.81 81 ASP A CA 1
ATOM 609 C C . ASP A 1 81 ? -4.255 -13.161 -6.968 1.00 95.81 81 ASP A C 1
ATOM 611 O O . ASP A 1 81 ? -3.492 -13.930 -7.549 1.00 95.81 81 ASP A O 1
ATOM 615 N N . GLY A 1 82 ? -3.901 -11.900 -6.702 1.00 95.38 82 GLY A N 1
ATOM 616 C CA . GLY A 1 82 ? -2.593 -11.371 -7.077 1.00 95.38 82 GLY A CA 1
ATOM 617 C C . GLY A 1 82 ? -1.453 -11.919 -6.227 1.00 95.38 82 GLY A C 1
ATOM 618 O O . GLY A 1 82 ? -0.408 -12.246 -6.779 1.00 95.38 82 GLY A O 1
ATOM 619 N N . ALA A 1 83 ? -1.651 -12.061 -4.915 1.00 95.75 83 ALA A N 1
ATOM 620 C CA . ALA A 1 83 ? -0.651 -12.637 -4.019 1.00 95.75 83 ALA A CA 1
ATOM 621 C C . ALA A 1 83 ? -0.243 -14.050 -4.449 1.00 95.75 83 ALA A C 1
ATOM 623 O O . ALA A 1 83 ? 0.944 -14.348 -4.522 1.00 95.75 83 ALA A O 1
ATOM 624 N N . GLU A 1 84 ? -1.222 -14.901 -4.765 1.00 95.31 84 GLU A N 1
ATOM 625 C CA . GLU A 1 84 ? -0.947 -16.260 -5.235 1.00 95.31 84 GLU A CA 1
ATOM 626 C C . GLU A 1 84 ? -0.256 -16.239 -6.600 1.00 95.31 84 GLU A C 1
ATOM 628 O O . GLU A 1 84 ? 0.697 -16.976 -6.796 1.00 95.31 84 GLU A O 1
ATOM 633 N N . ALA A 1 85 ? -0.638 -15.339 -7.513 1.00 93.06 85 ALA A N 1
ATOM 634 C CA . ALA A 1 85 ? 0.072 -15.199 -8.784 1.00 93.06 85 ALA A CA 1
ATOM 635 C C . ALA A 1 85 ? 1.552 -14.816 -8.597 1.00 93.06 85 ALA A C 1
ATOM 637 O O . ALA A 1 85 ? 2.407 -15.376 -9.280 1.00 93.06 85 ALA A O 1
ATOM 638 N N . VAL A 1 86 ? 1.863 -13.896 -7.677 1.00 92.69 86 VAL A N 1
ATOM 639 C CA . VAL A 1 86 ? 3.252 -13.532 -7.346 1.00 92.69 86 VAL A CA 1
ATOM 640 C C . VAL A 1 86 ? 3.995 -14.726 -6.741 1.00 92.69 86 VAL A C 1
ATOM 642 O O . VAL A 1 86 ? 5.102 -15.025 -7.169 1.00 92.69 86 VAL A O 1
ATOM 645 N N . LEU A 1 87 ? 3.386 -15.434 -5.786 1.00 92.69 87 LEU A N 1
ATOM 646 C CA . LEU A 1 87 ? 4.008 -16.578 -5.104 1.00 92.69 87 LEU A CA 1
ATOM 647 C C . LEU A 1 87 ? 4.223 -17.791 -6.020 1.00 92.69 87 LEU A C 1
ATOM 649 O O . LEU A 1 87 ? 5.236 -18.470 -5.895 1.00 92.69 87 LEU A O 1
ATOM 653 N N . ASP A 1 88 ? 3.283 -18.064 -6.924 1.00 91.62 88 ASP A N 1
ATOM 654 C CA . ASP A 1 88 ? 3.321 -19.237 -7.802 1.00 91.62 88 ASP A CA 1
ATOM 655 C C . ASP A 1 88 ? 4.241 -19.041 -9.012 1.00 91.62 88 ASP A C 1
ATOM 657 O O . ASP A 1 88 ? 4.720 -20.021 -9.581 1.00 91.62 88 ASP A O 1
ATOM 661 N N . THR A 1 89 ? 4.436 -17.794 -9.459 1.00 88.44 89 THR A N 1
ATOM 662 C CA . THR A 1 89 ? 5.109 -17.509 -10.741 1.00 88.44 89 THR A CA 1
ATOM 663 C C . THR A 1 89 ? 6.308 -16.575 -10.636 1.00 88.44 89 THR A C 1
ATOM 665 O O . THR A 1 89 ? 6.926 -16.295 -11.659 1.00 88.44 89 THR A O 1
ATOM 668 N N . GLY A 1 90 ? 6.587 -16.009 -9.458 1.00 86.94 90 GLY A N 1
ATOM 669 C CA . GLY A 1 90 ? 7.637 -15.007 -9.243 1.00 86.94 90 GLY A CA 1
ATOM 670 C C . GLY A 1 90 ? 7.368 -13.649 -9.906 1.00 86.94 90 GLY A C 1
ATOM 671 O O . GLY A 1 90 ? 7.957 -12.641 -9.520 1.00 86.94 90 GLY A O 1
ATOM 672 N N . ARG A 1 91 ? 6.456 -13.584 -10.887 1.00 87.19 91 ARG A N 1
ATOM 673 C CA . ARG A 1 91 ? 6.218 -12.393 -11.703 1.00 87.19 91 ARG A CA 1
ATOM 674 C C . ARG A 1 91 ? 5.620 -11.246 -10.898 1.00 87.19 91 ARG A C 1
ATOM 676 O O . ARG A 1 91 ? 4.783 -11.437 -10.014 1.00 87.19 91 ARG A O 1
ATOM 683 N N . PHE A 1 92 ? 5.957 -10.026 -11.303 1.00 88.25 92 PHE A N 1
ATOM 684 C CA . PHE A 1 92 ? 5.350 -8.829 -10.740 1.00 88.25 92 PHE A CA 1
ATOM 685 C C . PHE A 1 92 ? 3.856 -8.735 -11.090 1.00 88.25 92 PHE A C 1
ATOM 687 O O . PHE A 1 92 ? 3.461 -8.814 -12.252 1.00 88.25 92 PHE A O 1
ATOM 694 N N . VAL A 1 93 ? 3.027 -8.502 -10.072 1.00 91.56 93 VAL A N 1
ATOM 695 C CA . VAL A 1 93 ? 1.613 -8.137 -10.211 1.00 91.56 93 VAL A CA 1
ATOM 696 C C . VAL A 1 93 ? 1.359 -6.936 -9.306 1.00 91.56 93 VAL A C 1
ATOM 698 O O . VAL A 1 93 ? 1.675 -6.974 -8.114 1.00 91.56 93 VAL A O 1
ATOM 701 N N . ARG A 1 94 ? 0.772 -5.867 -9.853 1.00 92.88 94 ARG A N 1
ATOM 702 C CA . ARG A 1 94 ? 0.404 -4.669 -9.100 1.00 92.88 94 ARG A CA 1
ATOM 703 C C . ARG A 1 94 ? -0.698 -4.977 -8.114 1.00 92.88 94 ARG A C 1
ATOM 705 O O . ARG A 1 94 ? -0.422 -4.908 -6.931 1.00 92.88 94 ARG A O 1
ATOM 712 N N . SER A 1 95 ? -1.902 -5.341 -8.555 1.00 95.00 95 SER A N 1
ATOM 713 C CA . SER A 1 95 ? -2.981 -5.762 -7.648 1.00 95.00 95 SER A CA 1
ATOM 714 C C . SER A 1 95 ? -3.547 -7.117 -8.017 1.00 95.00 95 SER A C 1
ATOM 716 O O . SER A 1 95 ? -3.339 -8.058 -7.269 1.00 95.00 95 SER A O 1
ATOM 718 N N . VAL A 1 96 ? -4.247 -7.249 -9.142 1.00 92.81 96 VAL A N 1
ATOM 719 C CA . VAL A 1 96 ? -4.888 -8.511 -9.558 1.00 92.81 96 VAL A CA 1
ATOM 720 C C . VAL A 1 96 ? -4.309 -8.964 -10.900 1.00 92.81 96 VAL A C 1
ATOM 722 O O . VAL A 1 96 ? -4.009 -8.111 -11.736 1.00 92.81 96 VAL A O 1
ATOM 725 N N . PRO A 1 97 ? -4.154 -10.275 -11.158 1.00 90.50 97 PRO A N 1
ATOM 726 C CA . PRO A 1 97 ? -3.422 -10.793 -12.316 1.00 90.50 97 PRO A CA 1
ATOM 727 C C . PRO A 1 97 ? -4.281 -10.775 -13.593 1.00 90.50 97 PRO A C 1
ATOM 729 O O . PRO A 1 97 ? -4.426 -11.784 -14.282 1.00 90.50 97 PRO A O 1
ATOM 732 N N . ARG A 1 98 ? -4.888 -9.626 -13.909 1.00 86.88 98 ARG A N 1
ATOM 733 C CA . ARG A 1 98 ? -5.863 -9.472 -14.990 1.00 86.88 98 ARG A CA 1
ATOM 734 C C . ARG A 1 98 ? -5.485 -8.331 -15.921 1.00 86.88 98 ARG A C 1
ATOM 736 O O . ARG A 1 98 ? -5.212 -7.222 -15.479 1.00 86.88 98 ARG A O 1
ATOM 743 N N . ASP A 1 99 ? -5.578 -8.585 -17.219 1.00 80.19 99 ASP A N 1
ATOM 744 C CA . ASP A 1 99 ? -5.413 -7.568 -18.253 1.00 80.19 99 ASP A CA 1
ATOM 745 C C . ASP A 1 99 ? -6.742 -7.344 -18.992 1.00 80.19 99 ASP A C 1
ATOM 747 O O . ASP A 1 99 ? -7.122 -8.135 -19.852 1.00 80.19 99 ASP A O 1
ATOM 751 N N . GLU A 1 100 ? -7.480 -6.282 -18.663 1.00 74.38 100 GLU A N 1
ATOM 752 C CA . GLU A 1 100 ? -8.733 -5.908 -19.350 1.00 74.38 100 GLU A CA 1
ATOM 753 C C . GLU A 1 100 ? -8.528 -4.853 -20.446 1.00 74.38 100 GLU A C 1
ATOM 755 O O . GLU A 1 100 ? -9.499 -4.308 -20.977 1.00 74.38 100 GLU A O 1
ATOM 760 N N . ARG A 1 101 ? -7.279 -4.556 -20.827 1.00 73.25 101 ARG A N 1
ATOM 761 C CA . ARG A 1 101 ? -7.015 -3.473 -21.776 1.00 73.25 101 ARG A CA 1
ATOM 762 C C . ARG A 1 101 ? -7.508 -3.826 -23.184 1.00 73.25 101 ARG A C 1
ATOM 764 O O . ARG A 1 101 ? -7.338 -4.964 -23.635 1.00 73.25 101 ARG A O 1
ATOM 771 N N . PRO A 1 102 ? -8.078 -2.844 -23.906 1.00 65.62 102 PRO A N 1
ATOM 772 C CA . PRO A 1 102 ? -8.628 -3.063 -25.240 1.00 65.62 102 PRO A CA 1
ATOM 773 C C . PRO A 1 102 ? -7.560 -3.204 -26.338 1.00 65.62 102 PRO A C 1
ATOM 775 O O . PRO A 1 102 ? -7.796 -3.927 -27.303 1.00 65.62 102 PRO A O 1
ATOM 778 N N . ASP A 1 103 ? -6.394 -2.554 -26.211 1.00 70.38 103 ASP A N 1
ATOM 779 C CA . ASP A 1 103 ? -5.312 -2.624 -27.207 1.00 70.38 103 ASP A CA 1
ATOM 780 C C . ASP A 1 103 ? -4.168 -3.533 -26.745 1.00 70.38 103 ASP A C 1
ATOM 782 O O . ASP A 1 103 ? -3.246 -3.118 -26.040 1.00 70.38 103 ASP A O 1
ATOM 786 N N . ARG A 1 104 ? -4.244 -4.797 -27.166 1.00 72.56 104 ARG A N 1
ATOM 787 C CA . ARG A 1 104 ? -3.253 -5.828 -26.846 1.00 72.56 104 ARG A CA 1
ATOM 788 C C . ARG A 1 104 ? -2.223 -6.049 -27.951 1.00 72.56 104 ARG A C 1
ATOM 790 O O . ARG A 1 104 ? -1.397 -6.930 -27.787 1.00 72.56 104 ARG A O 1
ATOM 797 N N . ASN A 1 105 ? -2.244 -5.312 -29.062 1.00 80.56 105 ASN A N 1
ATOM 798 C CA . ASN A 1 105 ? -1.386 -5.630 -30.217 1.00 80.56 105 ASN A CA 1
ATOM 799 C C . ASN A 1 105 ? -0.086 -4.812 -30.285 1.00 80.56 105 ASN A C 1
ATOM 801 O O . ASN A 1 105 ? 0.700 -4.998 -31.212 1.00 80.56 105 ASN A O 1
ATOM 805 N N . ARG A 1 106 ? 0.144 -3.910 -29.329 1.00 84.56 106 ARG A N 1
ATOM 806 C CA . ARG A 1 106 ? 1.382 -3.125 -29.222 1.00 84.56 106 ARG A CA 1
ATOM 807 C C . ARG A 1 106 ? 2.504 -3.904 -28.517 1.00 84.56 106 ARG A C 1
ATOM 809 O O . ARG A 1 106 ? 2.179 -4.709 -27.634 1.00 84.56 106 ARG A O 1
ATOM 816 N N . PRO A 1 107 ? 3.789 -3.630 -28.837 1.00 88.62 107 PRO A N 1
ATOM 817 C CA . PRO A 1 107 ? 4.914 -4.131 -28.055 1.00 88.62 107 PRO A CA 1
ATOM 818 C C . PRO A 1 107 ? 4.714 -3.839 -26.565 1.00 88.62 107 PRO A C 1
ATOM 820 O O . PRO A 1 107 ? 4.408 -2.701 -26.199 1.00 88.62 107 PRO A O 1
ATOM 823 N N . ARG A 1 108 ? 4.863 -4.849 -25.705 1.00 87.00 108 ARG A N 1
ATOM 824 C CA . ARG A 1 108 ? 4.781 -4.674 -24.245 1.00 87.00 108 ARG A CA 1
ATOM 825 C C . ARG A 1 108 ? 5.747 -5.584 -23.513 1.00 87.00 108 ARG A C 1
ATOM 827 O O . ARG A 1 108 ? 6.004 -6.693 -23.973 1.00 87.00 108 ARG A O 1
ATOM 834 N N . TRP A 1 109 ? 6.209 -5.121 -22.359 1.00 89.12 109 TRP A N 1
ATOM 835 C CA . TRP A 1 109 ? 6.911 -5.967 -21.406 1.00 89.12 109 TRP A CA 1
ATOM 836 C C . TRP A 1 109 ? 5.914 -6.856 -20.659 1.00 89.12 109 TRP A C 1
ATOM 838 O O . TRP A 1 109 ? 4.878 -6.370 -20.203 1.00 89.12 109 TRP A O 1
ATOM 848 N N . VAL A 1 110 ? 6.230 -8.140 -20.537 1.00 88.19 110 VAL A N 1
ATOM 849 C CA . VAL A 1 110 ? 5.534 -9.098 -19.676 1.00 88.19 110 VAL A CA 1
ATOM 850 C C . VAL A 1 110 ? 6.563 -9.661 -18.719 1.00 88.19 110 VAL A C 1
ATOM 852 O O . VAL A 1 110 ? 7.537 -10.272 -19.164 1.00 88.19 110 VAL A O 1
ATOM 855 N N . ALA A 1 111 ? 6.360 -9.419 -17.425 1.00 87.81 111 ALA A N 1
ATOM 856 C CA . ALA A 1 111 ? 7.269 -9.915 -16.406 1.00 87.81 111 ALA A CA 1
ATOM 857 C C . ALA A 1 111 ? 7.146 -11.438 -16.304 1.00 87.81 111 ALA A C 1
ATOM 859 O O . ALA A 1 111 ? 6.036 -11.980 -16.287 1.00 87.81 111 ALA A O 1
ATOM 860 N N . ALA A 1 112 ? 8.280 -12.125 -16.242 1.00 89.25 112 ALA A N 1
ATOM 861 C CA . ALA A 1 112 ? 8.336 -13.568 -16.069 1.00 89.25 112 ALA A CA 1
ATOM 862 C C . ALA A 1 112 ? 9.674 -13.963 -15.445 1.00 89.25 112 ALA A C 1
ATOM 864 O O . ALA A 1 112 ? 10.679 -13.315 -15.720 1.00 89.25 112 ALA A O 1
ATOM 865 N N . ASP A 1 113 ? 9.650 -15.034 -14.663 1.00 91.56 113 ASP A N 1
ATOM 866 C CA . ASP A 1 113 ? 10.827 -15.826 -14.313 1.00 91.56 113 ASP A CA 1
ATOM 867 C C . ASP A 1 113 ? 11.240 -16.626 -15.565 1.00 91.56 113 ASP A C 1
ATOM 869 O O . ASP A 1 113 ? 10.525 -17.527 -16.022 1.00 91.56 113 ASP A O 1
ATOM 873 N N . VAL A 1 114 ? 12.324 -16.201 -16.214 1.00 92.50 114 VAL A N 1
ATOM 874 C CA . VAL A 1 114 ? 12.773 -16.721 -17.512 1.00 92.50 114 VAL A CA 1
ATOM 875 C C . VAL A 1 114 ? 13.689 -17.930 -17.338 1.00 92.50 114 VAL A C 1
ATOM 877 O O . VAL A 1 114 ? 13.741 -18.776 -18.241 1.00 92.50 114 VAL A O 1
ATOM 880 N N . ASP A 1 115 ? 14.412 -18.027 -16.222 1.00 92.31 115 ASP A N 1
ATOM 881 C CA . ASP A 1 115 ? 15.347 -19.125 -15.959 1.00 92.31 115 ASP A CA 1
ATOM 882 C C . ASP A 1 115 ? 14.785 -20.239 -15.054 1.00 92.31 115 ASP A C 1
ATOM 884 O O . ASP A 1 115 ? 15.327 -21.353 -15.046 1.00 92.31 115 ASP A O 1
ATOM 888 N N . GLY A 1 116 ? 13.623 -20.009 -14.445 1.00 91.12 116 GLY A N 1
ATOM 889 C CA . GLY A 1 116 ? 12.836 -20.980 -13.698 1.00 91.12 116 GLY A CA 1
ATOM 890 C C . GLY A 1 116 ? 13.300 -21.174 -12.257 1.00 91.12 116 GLY A C 1
ATOM 891 O O . GLY A 1 116 ? 13.103 -22.272 -11.718 1.00 91.12 116 GLY A O 1
ATOM 892 N N . ASP A 1 117 ? 13.962 -20.184 -11.657 1.00 90.62 117 ASP A N 1
ATOM 893 C CA . ASP A 1 117 ? 14.461 -20.254 -10.281 1.00 90.62 117 ASP A CA 1
ATOM 894 C C . ASP A 1 117 ? 13.417 -19.874 -9.210 1.00 90.62 117 ASP A C 1
ATOM 896 O O . ASP A 1 117 ? 13.633 -20.118 -8.017 1.00 90.62 117 ASP A O 1
ATOM 900 N N . GLY A 1 118 ? 12.242 -19.410 -9.640 1.00 87.25 118 GLY A N 1
ATOM 901 C CA . GLY A 1 118 ? 11.122 -19.003 -8.799 1.00 87.25 118 GLY A CA 1
ATOM 902 C C . GLY A 1 118 ? 11.080 -17.506 -8.491 1.00 87.25 118 GLY A C 1
ATOM 903 O O . GLY A 1 118 ? 10.148 -17.069 -7.809 1.00 87.25 118 GLY A O 1
ATOM 904 N N . GLU A 1 119 ? 12.034 -16.714 -8.979 1.00 87.75 119 GLU A N 1
ATOM 905 C CA . GLU A 1 119 ? 12.092 -15.266 -8.802 1.00 87.75 119 GLU A CA 1
ATOM 906 C C . GLU A 1 119 ? 12.040 -14.563 -10.169 1.00 87.75 119 GLU A C 1
ATOM 908 O O . GLU A 1 119 ? 12.684 -14.973 -11.120 1.00 87.75 119 GLU A O 1
ATOM 913 N N . ALA A 1 120 ? 11.262 -13.481 -10.294 1.00 89.62 120 ALA A N 1
ATOM 914 C CA . ALA A 1 120 ? 11.369 -12.589 -11.451 1.00 89.62 120 ALA A CA 1
ATOM 915 C C . ALA A 1 120 ? 12.103 -11.318 -11.017 1.00 89.62 120 ALA A C 1
ATOM 917 O O . ALA A 1 120 ? 11.557 -10.490 -10.276 1.00 89.62 120 ALA A O 1
ATOM 918 N N . LEU A 1 121 ? 13.352 -11.172 -11.451 1.00 90.19 121 LEU A N 1
ATOM 919 C CA . LEU A 1 121 ? 14.264 -10.136 -10.969 1.00 90.19 121 LEU A CA 1
ATOM 920 C C . LEU A 1 121 ? 14.401 -8.974 -11.966 1.00 90.19 121 LEU A C 1
ATOM 922 O O . LEU A 1 121 ? 13.563 -8.743 -12.838 1.00 90.19 121 LEU A O 1
ATOM 926 N N . ALA A 1 122 ? 15.455 -8.176 -11.806 1.00 91.44 122 ALA A N 1
ATOM 927 C CA . ALA A 1 122 ? 15.888 -7.200 -12.795 1.00 91.44 122 ALA A CA 1
ATOM 928 C C . ALA A 1 122 ? 17.193 -7.674 -13.446 1.00 91.44 122 ALA A C 1
ATOM 930 O O . ALA A 1 122 ? 18.156 -8.037 -12.772 1.00 91.44 122 ALA A O 1
ATOM 931 N N . MET A 1 123 ? 17.250 -7.616 -14.772 1.00 92.56 123 MET A N 1
ATOM 932 C CA . MET A 1 123 ? 18.421 -7.934 -15.574 1.00 92.56 123 MET A CA 1
ATOM 933 C C . MET A 1 123 ? 19.217 -6.664 -15.872 1.00 92.56 123 MET A C 1
ATOM 935 O O . MET A 1 123 ? 18.687 -5.701 -16.427 1.00 92.56 123 MET A O 1
ATOM 939 N N . ARG A 1 124 ? 20.522 -6.675 -15.588 1.00 94.31 124 ARG A N 1
ATOM 940 C CA . ARG A 1 124 ? 21.446 -5.632 -16.057 1.00 94.31 124 ARG A CA 1
ATOM 941 C C . ARG A 1 124 ? 22.189 -6.084 -17.310 1.00 94.31 124 ARG A C 1
ATOM 943 O O . ARG A 1 124 ? 22.772 -7.164 -17.346 1.00 94.31 124 ARG A O 1
ATOM 950 N N . GLN A 1 125 ? 22.220 -5.231 -18.324 1.00 95.25 125 GLN A N 1
ATOM 951 C CA . GLN A 1 125 ? 22.928 -5.455 -19.578 1.00 95.25 125 GLN A CA 1
ATOM 952 C C . GLN A 1 125 ? 24.066 -4.449 -19.705 1.00 95.25 125 GLN A C 1
ATOM 954 O O . GLN A 1 125 ? 23.824 -3.247 -19.648 1.00 95.25 125 GLN A O 1
ATOM 959 N N . LEU A 1 126 ? 25.296 -4.932 -19.905 1.00 97.44 126 LEU A N 1
ATOM 960 C CA . LEU A 1 126 ? 26.441 -4.069 -20.196 1.00 97.44 126 LEU A CA 1
ATOM 961 C C . LEU A 1 126 ? 26.180 -3.292 -21.495 1.00 97.44 126 LEU A C 1
ATOM 963 O O . LEU A 1 126 ? 26.043 -3.892 -22.561 1.00 97.44 126 LEU A O 1
ATOM 967 N N . ASP A 1 127 ? 26.139 -1.967 -21.406 1.00 96.31 127 ASP A N 1
ATOM 968 C CA . ASP A 1 127 ? 25.868 -1.078 -22.536 1.00 96.31 127 ASP A CA 1
ATOM 969 C C . ASP A 1 127 ? 26.614 0.248 -22.309 1.00 96.31 127 ASP A C 1
ATOM 971 O O . ASP A 1 127 ? 26.324 0.934 -21.329 1.00 96.31 127 ASP A O 1
ATOM 975 N N . PRO A 1 128 ? 27.541 0.665 -23.198 1.00 95.81 128 PRO A N 1
ATOM 976 C CA . PRO A 1 128 ? 28.262 1.939 -23.073 1.00 95.81 128 PRO A CA 1
ATOM 977 C C . PRO A 1 128 ? 27.362 3.183 -22.987 1.00 95.81 128 PRO A C 1
ATOM 979 O O . PRO A 1 128 ? 27.806 4.249 -22.566 1.00 95.81 128 PRO A O 1
ATOM 982 N N . THR A 1 129 ? 26.106 3.074 -23.414 1.00 94.81 129 THR A N 1
ATOM 983 C CA . THR A 1 129 ? 25.108 4.145 -23.354 1.00 94.81 129 THR A CA 1
ATOM 984 C C . THR A 1 129 ? 24.225 4.087 -22.109 1.00 94.81 129 THR A C 1
ATOM 986 O O . THR A 1 129 ? 23.517 5.061 -21.859 1.00 94.81 129 THR A O 1
ATOM 989 N N . GLY A 1 130 ? 24.308 3.013 -21.317 1.00 95.75 130 GLY A N 1
ATOM 990 C CA . GLY A 1 130 ? 23.418 2.725 -20.194 1.00 95.75 130 GLY A CA 1
ATOM 991 C C . GLY A 1 130 ? 23.432 3.765 -19.076 1.00 95.75 130 GLY A C 1
ATOM 992 O O . GLY A 1 130 ? 24.440 4.416 -18.814 1.00 95.75 130 GLY A O 1
ATOM 993 N N . GLU A 1 131 ? 22.292 3.930 -18.419 1.00 96.31 131 GLU A N 1
ATOM 994 C CA . GLU A 1 131 ? 22.016 4.969 -17.425 1.00 96.31 131 GLU A CA 1
ATOM 995 C C . GLU A 1 131 ? 22.479 4.599 -16.008 1.00 96.31 131 GLU A C 1
ATOM 997 O O . GLU A 1 131 ? 22.378 5.422 -15.098 1.00 96.31 131 GLU A O 1
ATOM 1002 N N . TRP A 1 132 ? 23.000 3.385 -15.818 1.00 97.69 132 TRP A N 1
ATOM 1003 C CA . TRP A 1 132 ? 23.270 2.821 -14.499 1.00 97.69 132 TRP A CA 1
ATOM 1004 C C . TRP A 1 132 ? 24.722 2.374 -14.326 1.00 97.69 132 TRP A C 1
ATOM 1006 O O . TRP A 1 132 ? 25.353 1.877 -15.260 1.00 97.69 132 TRP A O 1
ATOM 1016 N N . VAL A 1 133 ? 25.224 2.484 -13.098 1.00 97.69 133 VAL A N 1
ATOM 1017 C CA . VAL A 1 133 ? 26.482 1.884 -12.624 1.00 97.69 133 VAL A CA 1
ATOM 1018 C C . VAL A 1 133 ? 26.217 1.036 -11.384 1.00 97.69 133 VAL A C 1
ATOM 1020 O O . VAL A 1 133 ? 25.210 1.215 -10.701 1.00 97.69 133 VAL A O 1
ATOM 1023 N N . ALA A 1 134 ? 27.101 0.084 -11.097 1.00 96.94 134 ALA A N 1
ATOM 1024 C CA . ALA A 1 134 ? 27.018 -0.696 -9.866 1.00 96.94 134 ALA A CA 1
ATOM 1025 C C . ALA A 1 134 ? 27.438 0.163 -8.662 1.00 96.94 134 ALA A C 1
ATOM 1027 O O . ALA A 1 134 ? 28.427 0.893 -8.742 1.00 96.94 134 ALA A O 1
ATOM 1028 N N . HIS A 1 135 ? 26.726 0.055 -7.539 1.00 96.00 135 HIS A N 1
ATOM 1029 C CA . HIS A 1 135 ? 27.130 0.714 -6.300 1.00 96.00 135 HIS A CA 1
ATOM 1030 C C . HIS A 1 135 ? 28.496 0.166 -5.839 1.00 96.00 135 HIS A C 1
ATOM 1032 O O . HIS A 1 135 ? 28.680 -1.055 -5.803 1.00 96.00 135 HIS A O 1
ATOM 1038 N N . PRO A 1 136 ? 29.459 1.021 -5.443 1.00 92.12 136 PRO A N 1
ATOM 1039 C CA . PRO A 1 136 ? 30.836 0.595 -5.178 1.00 92.12 136 PRO A CA 1
ATOM 1040 C C . PRO A 1 136 ? 30.959 -0.396 -4.013 1.00 92.12 136 PRO A C 1
ATOM 1042 O O . PRO A 1 136 ? 31.798 -1.293 -4.052 1.00 92.12 136 PRO A O 1
ATOM 1045 N N . GLU A 1 137 ? 30.113 -0.261 -2.989 1.00 96.50 137 GLU A N 1
ATOM 1046 C CA . GLU A 1 137 ? 30.100 -1.162 -1.824 1.00 96.50 137 GLU A CA 1
ATOM 1047 C C . GLU A 1 137 ? 29.106 -2.323 -1.974 1.00 96.50 137 GLU A C 1
ATOM 1049 O O . GLU A 1 137 ? 29.210 -3.329 -1.274 1.00 96.50 137 GLU A O 1
ATOM 1054 N N . HIS A 1 138 ? 28.152 -2.201 -2.902 1.00 96.12 138 HIS A N 1
ATOM 1055 C CA . HIS A 1 138 ? 27.062 -3.159 -3.093 1.00 96.12 138 HIS A CA 1
ATOM 1056 C C . HIS A 1 138 ? 26.879 -3.425 -4.587 1.00 96.12 138 HIS A C 1
ATOM 1058 O O . HIS A 1 138 ? 25.944 -2.900 -5.187 1.00 96.12 138 HIS A O 1
ATOM 1064 N N . PRO A 1 139 ? 27.763 -4.223 -5.212 1.00 92.25 139 PRO A N 1
ATOM 1065 C CA . PRO A 1 139 ? 27.816 -4.330 -6.665 1.00 92.25 139 PRO A CA 1
ATOM 1066 C C . PRO A 1 139 ? 26.526 -4.819 -7.328 1.00 92.25 139 PRO A C 1
ATOM 1068 O O . PRO A 1 139 ? 26.368 -4.611 -8.524 1.00 92.25 139 PRO A O 1
ATOM 1071 N N . ASP A 1 140 ? 25.612 -5.455 -6.596 1.00 91.25 140 ASP A N 1
ATOM 1072 C CA . ASP A 1 140 ? 24.319 -5.925 -7.114 1.00 91.25 140 ASP A CA 1
ATOM 1073 C C . ASP A 1 140 ? 23.224 -4.847 -7.089 1.00 91.25 140 ASP A C 1
ATOM 1075 O O . ASP A 1 140 ? 22.170 -5.011 -7.695 1.00 91.25 140 ASP A O 1
ATOM 1079 N N . VAL A 1 141 ? 23.491 -3.706 -6.450 1.00 93.44 141 VAL A N 1
ATOM 1080 C CA . VAL A 1 141 ? 22.622 -2.530 -6.469 1.00 93.44 141 VAL A CA 1
ATOM 1081 C C . VAL A 1 141 ? 23.043 -1.624 -7.617 1.00 93.44 141 VAL A C 1
ATOM 1083 O O . VAL A 1 141 ? 24.194 -1.193 -7.703 1.00 93.44 141 VAL A O 1
ATOM 1086 N N . MET A 1 142 ? 22.095 -1.304 -8.491 1.00 95.69 142 MET A N 1
ATOM 1087 C CA . MET A 1 142 ? 22.301 -0.363 -9.587 1.00 95.69 142 MET A CA 1
ATOM 1088 C C . MET A 1 142 ? 21.924 1.048 -9.139 1.00 95.69 142 MET A C 1
ATOM 1090 O O . MET A 1 142 ? 20.840 1.266 -8.602 1.00 95.69 142 MET A O 1
ATOM 1094 N N . VAL A 1 143 ? 22.806 2.015 -9.380 1.00 96.19 143 VAL A N 1
ATOM 1095 C CA . VAL A 1 143 ? 22.570 3.437 -9.097 1.00 96.19 143 VAL A CA 1
ATOM 1096 C C . VAL A 1 143 ? 22.672 4.258 -10.373 1.00 96.19 143 VAL A C 1
ATOM 1098 O O . VAL A 1 143 ? 23.378 3.881 -11.312 1.00 96.19 143 VAL A O 1
ATOM 1101 N N . ALA A 1 144 ? 21.922 5.358 -10.428 1.00 96.69 144 ALA A N 1
ATOM 1102 C CA . ALA A 1 144 ? 21.945 6.250 -11.577 1.00 96.69 144 ALA A CA 1
ATOM 1103 C C . ALA A 1 144 ? 23.367 6.786 -11.776 1.00 96.69 144 ALA A C 1
ATOM 1105 O O . ALA A 1 144 ? 23.983 7.281 -10.830 1.00 96.69 144 ALA A O 1
ATOM 1106 N N . ARG A 1 145 ? 23.881 6.686 -13.003 1.00 95.38 145 ARG A N 1
ATOM 1107 C CA . ARG A 1 145 ? 25.212 7.198 -13.324 1.00 95.38 145 ARG A CA 1
ATOM 1108 C C . ARG A 1 145 ? 25.251 8.721 -13.239 1.00 95.38 145 ARG A C 1
ATOM 1110 O O . ARG A 1 145 ? 24.283 9.420 -13.546 1.00 95.38 145 ARG A O 1
ATOM 1117 N N . THR A 1 146 ? 26.426 9.226 -12.930 1.00 95.81 146 THR A N 1
ATOM 1118 C CA . THR A 1 146 ? 26.800 10.632 -12.948 1.00 95.81 146 THR A CA 1
ATOM 1119 C C . THR A 1 146 ? 27.737 10.917 -14.121 1.00 95.81 146 THR A C 1
ATOM 1121 O O . THR A 1 146 ? 28.172 10.019 -14.842 1.00 95.81 146 THR A O 1
ATOM 1124 N N . VAL A 1 147 ? 28.060 12.194 -14.330 1.00 95.31 147 VAL A N 1
ATOM 1125 C CA . VAL A 1 147 ? 29.032 12.613 -15.354 1.00 95.31 147 VAL A CA 1
ATOM 1126 C C . VAL A 1 147 ? 30.476 12.231 -15.014 1.00 95.31 147 VAL A C 1
ATOM 1128 O O . VAL A 1 147 ? 31.337 12.329 -15.885 1.00 95.31 147 VAL A O 1
ATOM 1131 N N . GLU A 1 148 ? 30.744 11.843 -13.766 1.00 96.00 148 GLU A N 1
ATOM 1132 C CA . GLU A 1 148 ? 32.079 11.482 -13.274 1.00 96.00 148 GLU A CA 1
ATOM 1133 C C . GLU A 1 148 ? 32.352 9.975 -13.370 1.00 96.00 148 GLU A C 1
ATOM 1135 O O . GLU A 1 148 ? 33.497 9.552 -13.237 1.00 96.00 148 GLU A O 1
ATOM 1140 N N . ASP A 1 149 ? 31.323 9.163 -13.622 1.00 96.50 149 ASP A N 1
ATOM 1141 C CA . ASP A 1 149 ? 31.477 7.717 -13.716 1.00 96.50 149 ASP A CA 1
ATOM 1142 C C . ASP A 1 149 ? 32.164 7.306 -15.026 1.00 96.50 149 ASP A C 1
ATOM 1144 O O . ASP A 1 149 ? 31.812 7.773 -16.109 1.00 96.50 149 ASP A O 1
ATOM 1148 N N . GLU A 1 150 ? 33.117 6.376 -14.937 1.00 92.69 150 GLU A N 1
ATOM 1149 C CA . GLU A 1 150 ? 33.879 5.864 -16.091 1.00 92.69 150 GLU A CA 1
ATOM 1150 C C . GLU A 1 150 ? 33.330 4.526 -16.636 1.00 92.69 150 GLU A C 1
ATOM 1152 O O . GLU A 1 150 ? 33.748 4.053 -17.695 1.00 92.69 150 GLU A O 1
ATOM 1157 N N . GLY A 1 151 ? 32.361 3.927 -15.936 1.00 92.50 151 GLY A N 1
ATOM 1158 C CA . GLY A 1 151 ? 31.775 2.621 -16.239 1.00 92.50 151 GLY A CA 1
ATOM 1159 C C . GLY A 1 151 ? 32.426 1.457 -15.468 1.00 92.50 151 GLY A C 1
ATOM 1160 O O . GLY A 1 151 ? 33.305 1.672 -14.636 1.00 92.50 151 GLY A O 1
ATOM 1161 N N . PRO A 1 152 ? 32.005 0.201 -15.710 1.00 96.19 152 PRO A N 1
ATOM 1162 C CA . PRO A 1 152 ? 31.055 -0.220 -16.739 1.00 96.19 152 PRO A CA 1
ATOM 1163 C C . PRO A 1 152 ? 29.653 0.364 -16.540 1.00 96.19 152 PRO A C 1
ATOM 1165 O O . PRO A 1 152 ? 29.176 0.490 -15.415 1.00 96.19 152 PRO A O 1
ATOM 1168 N N . PHE A 1 153 ? 29.009 0.707 -17.655 1.00 98.00 153 PHE A N 1
ATOM 1169 C CA . PHE A 1 153 ? 27.636 1.206 -17.690 1.00 98.00 153 PHE A CA 1
ATOM 1170 C C . PHE A 1 153 ? 26.662 0.098 -18.062 1.00 98.00 153 PHE A C 1
ATOM 1172 O O . PHE A 1 153 ? 26.997 -0.818 -18.819 1.00 98.00 153 PHE A O 1
ATOM 1179 N N . TYR A 1 154 ? 25.445 0.209 -17.546 1.00 97.56 154 TYR A N 1
ATOM 1180 C CA . TYR A 1 154 ? 24.418 -0.798 -17.721 1.00 97.56 154 TYR A CA 1
ATOM 1181 C C . TYR A 1 154 ? 23.075 -0.175 -18.066 1.00 97.56 154 TYR A C 1
ATOM 1183 O O . TYR A 1 154 ? 22.714 0.889 -17.560 1.00 97.56 154 TYR A O 1
ATOM 1191 N N . LYS A 1 155 ? 22.313 -0.890 -18.888 1.00 95.25 155 LYS A N 1
ATOM 1192 C CA . LYS A 1 155 ? 20.857 -0.766 -18.934 1.00 95.25 155 LYS A CA 1
ATOM 1193 C C . LYS A 1 155 ? 20.248 -1.787 -17.992 1.00 95.25 155 LYS A C 1
ATOM 1195 O O . LYS A 1 155 ? 20.812 -2.866 -17.816 1.00 95.25 155 LYS A O 1
ATOM 1200 N N . VAL A 1 156 ? 19.118 -1.447 -17.389 1.00 94.25 156 VAL A N 1
ATOM 1201 C CA . VAL A 1 156 ? 18.384 -2.337 -16.488 1.00 94.25 156 VAL A CA 1
ATOM 1202 C C . VAL A 1 156 ? 17.008 -2.591 -17.082 1.00 94.25 156 VAL A C 1
ATOM 1204 O O . VAL A 1 156 ? 16.318 -1.653 -17.473 1.00 94.25 156 VAL A O 1
ATOM 1207 N N . TYR A 1 157 ? 16.630 -3.860 -17.145 1.00 92.44 157 TYR A N 1
ATOM 1208 C CA . TYR A 1 157 ? 15.347 -4.335 -17.644 1.00 92.44 157 TYR A CA 1
ATOM 1209 C C . TYR A 1 157 ? 14.703 -5.210 -16.570 1.00 92.44 157 TYR A C 1
ATOM 1211 O O . TYR A 1 157 ? 15.434 -5.927 -15.888 1.00 92.44 157 TYR A O 1
ATOM 1219 N N . PRO A 1 158 ? 13.373 -5.208 -16.399 1.00 91.31 158 PRO A N 1
ATOM 1220 C CA . PRO A 1 158 ? 12.737 -6.268 -15.629 1.00 91.31 158 PRO A CA 1
ATOM 1221 C C . PRO A 1 158 ? 13.018 -7.605 -16.308 1.00 91.31 158 PRO A C 1
ATOM 1223 O O . PRO A 1 158 ? 13.225 -7.655 -17.515 1.00 91.31 158 PRO A O 1
ATOM 1226 N N . GLU A 1 159 ? 13.022 -8.696 -15.571 1.00 92.62 159 GLU A N 1
ATOM 1227 C CA . GLU A 1 159 ? 13.039 -10.013 -16.179 1.00 92.62 159 GLU A CA 1
ATOM 1228 C C . GLU A 1 159 ? 11.727 -10.280 -16.927 1.00 92.62 159 GLU A C 1
ATOM 1230 O O . GLU A 1 159 ? 10.655 -9.807 -16.533 1.00 92.62 159 GLU A O 1
ATOM 1235 N N . GLY A 1 160 ? 11.810 -10.970 -18.065 1.00 91.94 160 GLY A N 1
ATOM 1236 C CA . GLY A 1 160 ? 10.636 -11.351 -18.839 1.00 91.94 160 GLY A CA 1
ATOM 1237 C C . GLY A 1 160 ? 10.801 -11.236 -20.348 1.00 91.94 160 GLY A C 1
ATOM 1238 O O . GLY A 1 160 ? 11.889 -11.400 -20.909 1.00 91.94 160 GLY A O 1
ATOM 1239 N N . HIS A 1 161 ? 9.684 -10.986 -21.027 1.00 90.62 161 HIS A N 1
ATOM 1240 C CA . HIS A 1 161 ? 9.591 -11.036 -22.482 1.00 90.62 161 HIS A CA 1
ATOM 1241 C C . HIS A 1 161 ? 8.890 -9.811 -23.060 1.00 90.62 161 HIS A C 1
ATOM 1243 O O . HIS A 1 161 ? 7.966 -9.261 -22.463 1.00 90.62 161 HIS A O 1
ATOM 1249 N N . VAL A 1 162 ? 9.282 -9.428 -24.278 1.00 91.62 162 VAL A N 1
ATOM 1250 C CA . VAL A 1 162 ? 8.537 -8.440 -25.060 1.00 91.62 162 VAL A CA 1
ATOM 1251 C C . VAL A 1 162 ? 7.548 -9.158 -25.972 1.00 91.62 162 VAL A C 1
ATOM 1253 O O . VAL A 1 162 ? 7.930 -9.766 -26.974 1.00 91.62 162 VAL A O 1
ATOM 1256 N N . GLU A 1 163 ? 6.262 -9.077 -25.644 1.00 90.00 163 GLU A N 1
ATOM 1257 C CA . GLU A 1 163 ? 5.200 -9.539 -26.535 1.00 90.00 163 GLU A CA 1
ATOM 1258 C C . GLU A 1 163 ? 4.980 -8.532 -27.665 1.00 90.00 163 GLU A C 1
ATOM 1260 O O . GLU A 1 163 ? 5.152 -7.330 -27.475 1.00 90.00 163 GLU A O 1
ATOM 1265 N N . HIS A 1 164 ? 4.577 -9.017 -28.844 1.00 89.88 164 HIS A N 1
ATOM 1266 C CA . HIS A 1 164 ? 4.358 -8.200 -30.050 1.00 89.88 164 HIS A CA 1
ATOM 1267 C C . HIS A 1 164 ? 5.583 -7.377 -30.479 1.00 89.88 164 HIS A C 1
ATOM 1269 O O . HIS A 1 164 ? 5.434 -6.277 -31.006 1.00 89.88 164 HIS A O 1
ATOM 1275 N N . TRP A 1 165 ? 6.787 -7.923 -30.275 1.00 91.25 165 TRP A N 1
ATOM 1276 C CA . TRP A 1 165 ? 8.042 -7.322 -30.722 1.00 91.25 165 TRP A CA 1
ATOM 1277 C C . TRP A 1 165 ? 7.989 -6.913 -32.199 1.00 91.25 165 TRP A C 1
ATOM 1279 O O . TRP A 1 165 ? 7.729 -7.735 -33.080 1.00 91.25 165 TRP A O 1
ATOM 1289 N N . ASP A 1 166 ? 8.274 -5.643 -32.469 1.00 89.25 166 ASP A N 1
ATOM 1290 C CA . ASP A 1 166 ? 8.241 -5.048 -33.809 1.00 89.25 166 ASP A CA 1
ATOM 1291 C C . ASP A 1 166 ? 9.582 -5.167 -34.560 1.00 89.25 166 ASP A C 1
ATOM 1293 O O . ASP A 1 166 ? 9.695 -4.738 -35.709 1.00 89.25 166 ASP A O 1
ATOM 1297 N N . GLY A 1 167 ? 10.603 -5.766 -33.935 1.00 90.38 167 GLY A N 1
ATOM 1298 C CA . GLY A 1 167 ? 11.947 -5.888 -34.500 1.00 90.38 167 GLY A CA 1
ATOM 1299 C C . GLY A 1 167 ? 12.929 -4.797 -34.066 1.00 90.38 167 GLY A C 1
ATOM 1300 O O . GLY A 1 167 ? 14.110 -4.914 -34.407 1.00 90.38 167 GLY A O 1
ATOM 1301 N N . HIS A 1 168 ? 12.488 -3.752 -33.356 1.00 88.50 168 HIS A N 1
ATOM 1302 C CA . HIS A 1 168 ? 13.344 -2.606 -33.016 1.00 88.50 168 HIS A CA 1
ATOM 1303 C C . HIS A 1 168 ? 13.079 -1.936 -31.660 1.00 88.50 168 HIS A C 1
ATOM 1305 O O . HIS A 1 168 ? 14.024 -1.427 -31.057 1.00 88.50 168 HIS A O 1
ATOM 1311 N N . THR A 1 169 ? 11.841 -1.900 -31.176 1.00 85.50 169 THR A N 1
ATOM 1312 C CA . THR A 1 169 ? 11.420 -1.031 -30.071 1.00 85.50 169 THR A CA 1
ATOM 1313 C C . THR A 1 169 ? 11.261 -1.817 -28.782 1.00 85.50 169 THR A C 1
ATOM 1315 O O . THR A 1 169 ? 10.249 -2.492 -28.596 1.00 85.50 169 THR A O 1
ATOM 1318 N N . ILE A 1 170 ? 12.235 -1.719 -27.869 1.00 88.31 170 ILE A N 1
ATOM 1319 C CA . ILE A 1 170 ? 12.080 -2.233 -26.497 1.00 88.31 170 ILE A CA 1
ATOM 1320 C C . ILE A 1 170 ? 11.140 -1.274 -25.767 1.00 88.31 170 ILE A C 1
ATOM 1322 O O . ILE A 1 170 ? 11.525 -0.120 -25.578 1.00 88.31 170 ILE A O 1
ATOM 1326 N N 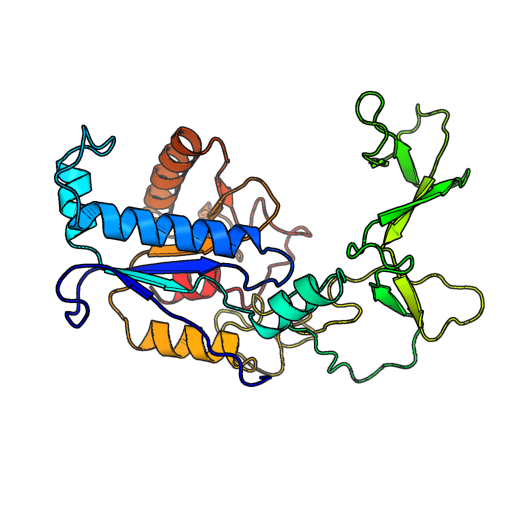. PRO A 1 171 ? 9.907 -1.692 -25.427 1.00 88.94 171 PRO A N 1
ATOM 1327 C CA . PRO A 1 171 ? 8.985 -0.825 -24.717 1.00 88.94 171 PRO A CA 1
ATOM 1328 C C . PRO A 1 171 ? 9.489 -0.606 -23.292 1.00 88.94 171 PRO A C 1
ATOM 1330 O O . PRO A 1 171 ? 10.090 -1.502 -22.694 1.00 88.94 171 PRO A O 1
ATOM 1333 N N . ASP A 1 172 ? 9.181 0.561 -22.736 1.00 86.94 172 ASP A N 1
ATOM 1334 C CA . ASP A 1 172 ? 9.362 0.787 -21.309 1.00 86.94 172 ASP A CA 1
ATOM 1335 C C . ASP A 1 172 ? 8.488 -0.191 -20.515 1.00 86.94 172 ASP A C 1
ATOM 1337 O O . ASP A 1 172 ? 7.356 -0.513 -20.900 1.00 86.94 172 ASP A O 1
ATOM 1341 N N . ALA A 1 173 ? 9.019 -0.660 -19.390 1.00 84.50 173 ALA A N 1
ATOM 1342 C CA . ALA A 1 173 ? 8.237 -1.423 -18.438 1.00 84.50 173 ALA A CA 1
ATOM 1343 C C . ALA A 1 173 ? 7.212 -0.503 -17.758 1.00 84.50 173 ALA A C 1
ATOM 1345 O O . ALA A 1 173 ? 7.556 0.564 -17.252 1.0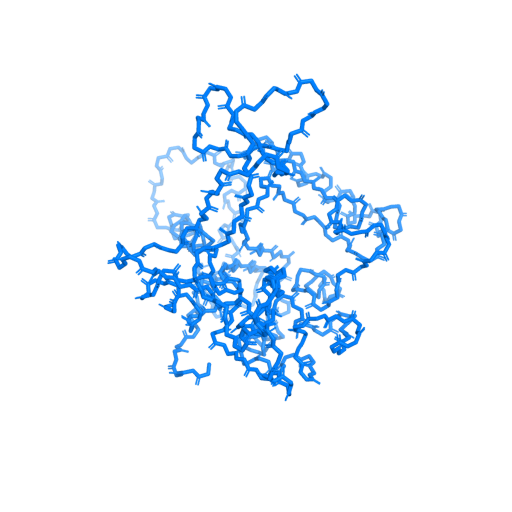0 84.50 173 ALA A O 1
ATOM 1346 N N . ASP A 1 174 ? 5.954 -0.932 -17.734 1.00 84.00 174 ASP A N 1
ATOM 1347 C CA . ASP A 1 174 ? 4.857 -0.256 -17.041 1.00 84.00 174 ASP A CA 1
ATOM 1348 C C . ASP A 1 174 ? 4.392 -1.170 -15.902 1.00 84.00 174 ASP A C 1
ATOM 1350 O O . ASP A 1 174 ? 4.174 -2.363 -16.113 1.00 84.00 174 ASP A O 1
ATOM 1354 N N . PHE A 1 175 ? 4.233 -0.630 -14.694 1.00 80.69 175 PHE A N 1
ATOM 1355 C CA . PHE A 1 175 ? 3.772 -1.397 -13.533 1.00 80.69 175 PHE A CA 1
ATOM 1356 C C . PHE A 1 175 ? 2.319 -1.883 -13.689 1.00 80.69 175 PHE A C 1
ATOM 1358 O O . PHE A 1 175 ? 1.935 -2.850 -13.038 1.00 80.69 175 PHE A O 1
ATOM 1365 N N . LEU A 1 176 ? 1.536 -1.270 -14.587 1.00 84.88 176 LEU A N 1
ATOM 1366 C CA . LEU A 1 176 ? 0.228 -1.767 -15.049 1.00 84.88 176 LEU A CA 1
ATOM 1367 C C . LEU A 1 176 ? 0.302 -2.381 -16.462 1.00 84.88 176 LEU A C 1
ATOM 1369 O O . LEU A 1 176 ? -0.694 -2.514 -17.186 1.00 84.88 176 LEU A O 1
ATOM 1373 N N . GLY A 1 177 ? 1.520 -2.725 -16.882 1.00 77.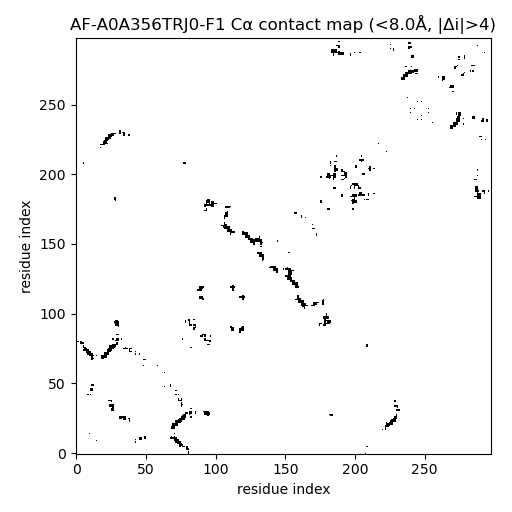50 177 GLY A N 1
ATOM 1374 C CA . GLY A 1 177 ? 1.900 -3.127 -18.230 1.00 77.50 177 GLY A CA 1
ATOM 1375 C C . GLY A 1 177 ? 1.383 -4.493 -18.663 1.00 77.50 177 GLY A C 1
ATOM 1376 O O . GLY A 1 177 ? 1.192 -4.693 -19.862 1.00 77.50 177 GLY A O 1
ATOM 1377 N N . ASP A 1 178 ? 1.075 -5.394 -17.738 1.00 75.44 178 ASP A N 1
ATOM 1378 C CA . ASP A 1 178 ? 0.507 -6.728 -18.000 1.00 75.44 178 ASP A CA 1
ATOM 1379 C C . ASP A 1 178 ? -0.540 -7.157 -16.947 1.00 75.44 178 ASP A C 1
ATOM 1381 O O . ASP A 1 178 ? -1.053 -8.278 -16.974 1.00 75.44 178 ASP A O 1
ATOM 1385 N N . ASN A 1 179 ? -0.893 -6.246 -16.039 1.00 82.88 179 ASN A N 1
ATOM 1386 C CA . ASN A 1 179 ? -1.905 -6.412 -15.006 1.00 82.88 179 ASN A CA 1
ATOM 1387 C C . ASN A 1 179 ? -2.528 -5.029 -14.720 1.00 82.88 179 ASN A C 1
ATOM 1389 O O . ASN A 1 179 ? -1.887 -4.128 -14.202 1.00 82.88 179 ASN A O 1
ATOM 1393 N N . HIS A 1 180 ? -3.746 -4.797 -15.205 1.00 85.31 180 HIS A N 1
ATOM 1394 C CA . HIS A 1 180 ? -4.278 -3.440 -15.385 1.00 85.31 180 HIS A CA 1
ATOM 1395 C C . HIS A 1 180 ? -4.875 -2.796 -14.122 1.00 85.31 180 HIS A C 1
ATOM 1397 O O . HIS A 1 180 ? -4.614 -1.612 -13.908 1.00 85.31 180 HIS A O 1
ATOM 1403 N N . PRO A 1 181 ? -5.673 -3.494 -13.290 1.00 90.50 181 PRO A N 1
ATOM 1404 C CA . PRO A 1 181 ? -6.299 -2.842 -12.144 1.00 90.50 181 PRO A CA 1
ATOM 1405 C C . PRO A 1 181 ? -5.290 -2.518 -11.037 1.00 90.50 181 PRO A C 1
ATOM 1407 O O . PRO A 1 181 ? -4.508 -3.380 -10.633 1.00 90.50 181 PRO A O 1
ATOM 1410 N N . ASP A 1 182 ? -5.384 -1.307 -10.488 1.00 95.31 182 ASP A N 1
ATOM 1411 C CA . ASP A 1 182 ? -4.761 -0.905 -9.225 1.00 95.31 182 ASP A CA 1
ATOM 1412 C C . ASP A 1 182 ? -5.883 -0.747 -8.186 1.00 95.31 182 ASP A C 1
ATOM 1414 O O . ASP A 1 182 ? -6.716 0.164 -8.267 1.00 95.31 182 ASP A O 1
ATOM 1418 N N . LEU A 1 183 ? -5.935 -1.654 -7.205 1.00 96.69 183 LEU A N 1
ATOM 1419 C CA . LEU A 1 183 ? -6.977 -1.633 -6.171 1.00 96.69 183 LEU A CA 1
ATOM 1420 C C . LEU A 1 183 ? -6.959 -0.328 -5.374 1.00 96.69 183 LEU A C 1
ATOM 1422 O O . LEU A 1 183 ? -8.015 0.140 -4.949 1.00 96.69 183 LEU A O 1
ATOM 1426 N N . ASN A 1 184 ? -5.793 0.304 -5.224 1.00 97.19 184 ASN A N 1
ATOM 1427 C CA . ASN A 1 184 ? -5.642 1.572 -4.525 1.00 97.19 184 ASN A CA 1
ATOM 1428 C C . ASN A 1 184 ? -5.972 2.778 -5.416 1.00 97.19 184 ASN A C 1
ATOM 1430 O O . ASN A 1 184 ? -5.549 3.895 -5.128 1.00 97.19 184 ASN A O 1
ATOM 1434 N N . ARG A 1 185 ? -6.694 2.559 -6.520 1.00 96.81 185 ARG A N 1
ATOM 1435 C CA . ARG A 1 185 ? -7.338 3.586 -7.355 1.00 96.81 185 ARG A CA 1
ATOM 1436 C C . ARG A 1 185 ? -8.843 3.360 -7.500 1.00 96.81 185 ARG A C 1
ATOM 1438 O O . ARG A 1 185 ? -9.514 4.108 -8.210 1.00 96.81 185 ARG A O 1
ATOM 1445 N N . ASN A 1 186 ? -9.391 2.329 -6.854 1.00 97.38 186 ASN A N 1
ATOM 1446 C CA . ASN A 1 186 ? -10.765 1.875 -7.059 1.00 97.38 186 ASN A CA 1
ATOM 1447 C C . ASN A 1 186 ? -11.758 2.385 -5.994 1.00 97.38 186 ASN A C 1
ATOM 1449 O O . ASN A 1 186 ? -12.930 2.015 -6.031 1.00 97.38 186 ASN A O 1
ATOM 1453 N N . PHE A 1 187 ? -11.336 3.242 -5.058 1.00 97.94 187 PHE A N 1
ATOM 1454 C CA . PHE A 1 187 ? -12.192 3.746 -3.976 1.00 97.94 187 PHE A CA 1
ATOM 1455 C C . PHE A 1 187 ? -12.983 5.008 -4.367 1.00 97.94 187 PHE A C 1
ATOM 1457 O O . PHE A 1 187 ? -12.560 5.733 -5.265 1.00 97.94 187 PHE A O 1
ATOM 1464 N N . PRO A 1 188 ? -14.140 5.298 -3.730 1.00 97.06 188 PRO A N 1
ATOM 1465 C CA . PRO A 1 188 ? -15.091 6.310 -4.214 1.00 97.06 188 PRO A CA 1
ATOM 1466 C C . PRO A 1 188 ? -14.643 7.767 -4.124 1.00 97.06 188 PRO A C 1
ATOM 1468 O O . PRO A 1 188 ? -15.112 8.591 -4.915 1.00 97.06 188 PRO A O 1
ATOM 1471 N N . TRP A 1 189 ? -13.763 8.107 -3.182 1.00 97.00 189 TRP A N 1
ATOM 1472 C CA . TRP A 1 189 ? -13.365 9.495 -2.973 1.00 97.00 189 TRP A CA 1
ATOM 1473 C C . TRP A 1 189 ? -12.480 10.010 -4.110 1.00 97.00 189 TRP A C 1
ATOM 1475 O O . TRP A 1 189 ? -11.467 9.410 -4.466 1.00 97.00 189 TRP A O 1
ATOM 1485 N N . GLU A 1 190 ? -12.913 11.119 -4.715 1.00 95.81 190 GLU A N 1
ATOM 1486 C CA . GLU A 1 190 ? -12.295 11.751 -5.888 1.00 95.81 190 GLU A CA 1
ATOM 1487 C C . GLU A 1 190 ? -11.991 10.826 -7.077 1.00 95.81 190 GLU A C 1
ATOM 1489 O O . GLU A 1 190 ? -11.216 11.196 -7.962 1.00 95.81 190 GLU A O 1
ATOM 1494 N N . TRP A 1 191 ? -12.638 9.663 -7.153 1.00 97.31 191 TRP A N 1
ATOM 1495 C CA . TRP A 1 191 ? -12.397 8.682 -8.203 1.00 97.31 191 TRP A CA 1
ATOM 1496 C C . TRP A 1 191 ? -12.504 9.287 -9.609 1.00 97.31 191 TRP A C 1
ATOM 1498 O O . TRP A 1 191 ? -13.353 10.147 -9.893 1.00 97.31 191 TRP A O 1
ATOM 1508 N N . ARG A 1 192 ? -11.647 8.819 -10.516 1.00 96.25 192 ARG A N 1
ATOM 1509 C CA . ARG A 1 192 ? -11.672 9.152 -11.944 1.00 96.25 192 ARG A CA 1
ATOM 1510 C C . ARG A 1 192 ? -11.454 7.875 -12.743 1.00 96.25 192 ARG A C 1
ATOM 1512 O O . ARG A 1 192 ? -10.706 7.014 -12.309 1.00 96.25 192 ARG A O 1
ATOM 1519 N N . GLY A 1 193 ? -12.086 7.779 -13.911 1.00 92.44 193 GLY A N 1
ATOM 1520 C CA . GLY A 1 193 ? -11.832 6.675 -14.837 1.00 92.44 193 GLY A CA 1
ATOM 1521 C C . GLY A 1 193 ? -10.447 6.762 -15.483 1.00 92.44 193 GLY A C 1
ATOM 1522 O O . GLY A 1 193 ? -9.704 7.716 -15.252 1.00 92.44 193 GLY A O 1
ATOM 1523 N N . GLU A 1 194 ? -10.154 5.811 -16.369 1.00 87.88 194 GLU A N 1
ATOM 1524 C CA . GLU A 1 194 ? -8.818 5.552 -16.933 1.00 87.88 194 GLU A CA 1
ATOM 1525 C C . GLU A 1 194 ? -8.065 6.786 -17.464 1.00 87.88 194 GLU A C 1
ATOM 1527 O O . GLU A 1 194 ? -6.853 6.890 -17.318 1.00 87.88 194 GLU A O 1
ATOM 1532 N N . HIS A 1 195 ? -8.771 7.760 -18.050 1.00 87.81 195 HIS A N 1
ATOM 1533 C CA . HIS A 1 195 ? -8.155 8.992 -18.559 1.00 87.81 195 HIS A CA 1
ATOM 1534 C C . HIS A 1 195 ? -7.637 9.940 -17.468 1.00 87.81 195 HIS A C 1
ATOM 1536 O O . HIS A 1 195 ? -6.788 10.779 -17.752 1.00 87.81 195 HIS A O 1
ATOM 1542 N N . GLY A 1 196 ? -8.195 9.868 -16.259 1.00 90.56 196 GLY A N 1
ATOM 1543 C CA . GLY A 1 196 ? -7.802 10.700 -15.121 1.00 90.56 196 GLY A CA 1
ATOM 1544 C C . GLY A 1 196 ? -7.026 9.943 -14.047 1.00 90.56 196 GLY A C 1
ATOM 1545 O O . GLY A 1 196 ? -6.398 10.586 -13.214 1.00 90.56 196 GLY A O 1
ATOM 1546 N N . GLN A 1 197 ? -7.088 8.610 -14.048 1.00 93.00 197 GLN A N 1
ATOM 1547 C CA . GLN A 1 197 ? -6.330 7.744 -13.157 1.00 93.00 197 GLN A CA 1
ATOM 1548 C C . GLN A 1 197 ? -6.198 6.354 -13.792 1.00 93.00 197 GLN A C 1
ATOM 1550 O O . GLN A 1 197 ? -7.186 5.633 -13.926 1.00 93.00 197 GLN A O 1
ATOM 1555 N N . GLN A 1 198 ? -4.977 5.975 -14.169 1.00 91.31 198 GLN A N 1
ATOM 1556 C CA . GLN A 1 198 ? -4.696 4.648 -14.721 1.00 91.31 198 GLN A CA 1
ATOM 1557 C C . GLN A 1 198 ? -5.006 3.560 -13.683 1.00 91.31 198 GLN A C 1
ATOM 1559 O O . GLN A 1 198 ? -4.716 3.745 -12.495 1.00 91.31 198 GLN A O 1
ATOM 1564 N N . GLY A 1 199 ? -5.603 2.453 -14.129 1.00 92.00 199 GLY A N 1
ATOM 1565 C CA . GLY A 1 199 ? -5.901 1.287 -13.289 1.00 92.00 199 GLY A CA 1
ATOM 1566 C C . GLY A 1 199 ? -7.098 1.455 -12.349 1.00 92.00 199 GLY A C 1
ATOM 1567 O O . GLY A 1 199 ? -7.362 0.577 -11.533 1.00 92.00 199 GLY A O 1
ATOM 1568 N N . ALA A 1 200 ? -7.857 2.550 -12.464 1.00 93.88 200 ALA A N 1
ATOM 1569 C CA . ALA A 1 200 ? -8.954 2.882 -11.550 1.00 93.88 200 ALA A CA 1
ATOM 1570 C C . ALA A 1 200 ? -10.208 2.003 -11.693 1.00 93.88 200 ALA A C 1
ATOM 1572 O O . ALA A 1 200 ? -11.126 2.108 -10.875 1.00 93.88 200 ALA A O 1
ATOM 1573 N N . GLY A 1 201 ? -10.267 1.149 -12.715 1.00 92.12 201 GLY A N 1
ATOM 1574 C CA . GLY A 1 201 ? -11.427 0.316 -13.029 1.00 92.12 201 GLY A CA 1
ATOM 1575 C C . GLY A 1 201 ? -12.542 1.077 -13.758 1.00 92.12 201 GLY A C 1
ATOM 1576 O O . GLY A 1 201 ? -12.366 2.203 -14.221 1.00 92.12 201 GLY A O 1
ATOM 1577 N N . SER A 1 202 ? -13.713 0.450 -13.903 1.00 92.94 202 SER A N 1
ATOM 1578 C CA . SER A 1 202 ? -14.840 1.020 -14.666 1.00 92.94 202 SER A CA 1
ATOM 1579 C C . SER A 1 202 ? -15.711 1.994 -13.867 1.00 92.94 202 SER A C 1
ATOM 1581 O O . SER A 1 202 ? -16.415 2.815 -14.453 1.00 92.94 202 SER A O 1
ATOM 1583 N N . HIS A 1 203 ? -15.708 1.869 -12.541 1.00 95.38 203 HIS A N 1
ATOM 1584 C CA . HIS A 1 203 ? -16.402 2.727 -11.578 1.00 95.38 203 HIS A CA 1
ATOM 1585 C C . HIS A 1 203 ? -15.817 2.471 -10.175 1.00 95.38 203 HIS A C 1
ATOM 1587 O O . HIS A 1 203 ? -15.145 1.453 -9.989 1.00 95.38 203 HIS A O 1
ATOM 1593 N N . PRO A 1 204 ? -16.097 3.318 -9.167 1.00 97.00 204 PRO A N 1
ATOM 1594 C CA . PRO A 1 204 ? -15.710 3.021 -7.791 1.00 97.00 204 PRO A CA 1
ATOM 1595 C C . PRO A 1 204 ? -16.234 1.662 -7.323 1.00 97.00 204 PRO A C 1
ATOM 1597 O O . PRO A 1 204 ? -17.411 1.354 -7.535 1.00 97.00 204 PRO A O 1
ATOM 1600 N N . GLY A 1 205 ? -15.379 0.854 -6.700 1.00 96.75 205 GLY A N 1
ATOM 1601 C CA . GLY A 1 205 ? -15.712 -0.495 -6.246 1.00 96.75 205 GLY A CA 1
ATOM 1602 C C . GLY A 1 205 ? -16.032 -1.469 -7.385 1.00 96.75 205 GLY A C 1
ATOM 1603 O O . GLY A 1 205 ? -16.806 -2.402 -7.185 1.00 96.75 205 GLY A O 1
ATOM 1604 N N . SER A 1 206 ? -15.520 -1.247 -8.600 1.00 95.62 206 SER A N 1
ATOM 1605 C CA . SER A 1 206 ? -15.666 -2.217 -9.698 1.00 95.62 206 SER A CA 1
ATOM 1606 C C . SER A 1 206 ? -14.897 -3.516 -9.451 1.00 95.62 206 SER A C 1
ATOM 1608 O O . SER A 1 206 ? -15.288 -4.575 -9.958 1.00 95.62 206 SER A O 1
ATOM 1610 N N . GLU A 1 207 ? -13.816 -3.442 -8.674 1.00 95.75 207 GLU A N 1
ATOM 1611 C CA . GLU A 1 207 ? -13.104 -4.617 -8.193 1.00 95.75 207 GLU A CA 1
ATOM 1612 C C . GLU A 1 207 ? -13.804 -5.160 -6.942 1.00 95.75 207 GLU A C 1
ATOM 1614 O O . GLU A 1 207 ? -14.050 -4.400 -5.998 1.00 95.75 207 GLU A O 1
ATOM 1619 N N . PRO A 1 208 ? -14.157 -6.458 -6.902 1.00 96.25 208 PRO A N 1
ATOM 1620 C CA . PRO A 1 208 ? -14.885 -7.022 -5.769 1.00 96.25 208 PRO A CA 1
ATOM 1621 C C . PRO A 1 208 ? -14.103 -6.932 -4.457 1.00 96.25 208 PRO A C 1
ATOM 1623 O O . PRO A 1 208 ? -14.716 -6.846 -3.397 1.00 96.25 208 PRO A O 1
ATOM 1626 N N . GLU A 1 209 ? -12.773 -6.905 -4.520 1.00 97.50 209 GLU A N 1
ATOM 1627 C CA . GLU A 1 209 ? -11.897 -6.712 -3.371 1.00 97.50 209 GLU A CA 1
ATOM 1628 C C . GLU A 1 209 ? -12.115 -5.328 -2.740 1.00 97.50 209 GLU A C 1
ATOM 1630 O O . GLU A 1 209 ? -12.378 -5.221 -1.541 1.00 97.50 209 GLU A O 1
ATOM 1635 N N . ALA A 1 210 ? -12.115 -4.265 -3.551 1.00 97.44 210 ALA A N 1
ATOM 1636 C CA . ALA A 1 210 ? -12.429 -2.911 -3.092 1.00 97.44 210 ALA A CA 1
ATOM 1637 C C . ALA A 1 210 ? -13.895 -2.782 -2.650 1.00 97.44 210 ALA A C 1
ATOM 1639 O O . ALA A 1 210 ? -14.175 -2.199 -1.602 1.00 97.44 210 ALA A O 1
ATOM 1640 N N . ALA A 1 211 ? -14.835 -3.374 -3.396 1.00 97.81 211 ALA A N 1
ATOM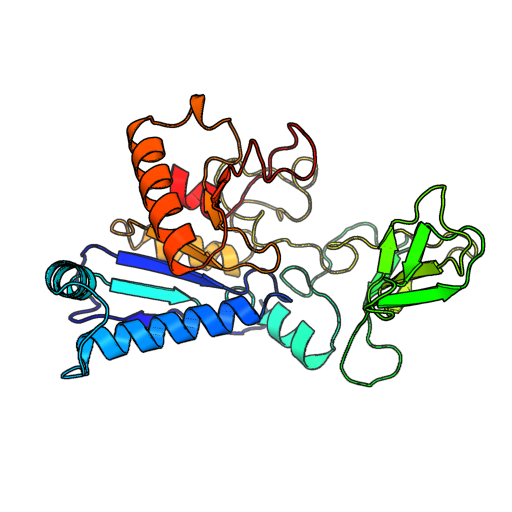 1641 C CA . ALA A 1 211 ? -16.254 -3.376 -3.040 1.00 97.81 211 ALA A CA 1
ATOM 1642 C C . ALA A 1 211 ? -16.509 -4.005 -1.661 1.00 97.81 211 ALA A C 1
ATOM 1644 O O . ALA A 1 211 ? -17.282 -3.461 -0.871 1.00 97.81 211 ALA A O 1
ATOM 1645 N N . ALA A 1 212 ? -15.828 -5.112 -1.349 1.00 97.75 212 ALA A N 1
ATOM 1646 C CA . ALA A 1 212 ? -15.930 -5.774 -0.055 1.00 97.75 212 ALA A CA 1
ATOM 1647 C C . ALA A 1 212 ? -15.433 -4.870 1.084 1.00 97.75 212 ALA A C 1
ATOM 1649 O O . ALA A 1 212 ? -16.109 -4.756 2.106 1.00 97.75 212 ALA A O 1
ATOM 1650 N N . VAL A 1 213 ? -14.300 -4.180 0.908 1.00 98.06 213 VAL A N 1
ATOM 1651 C CA . VAL A 1 213 ? -13.789 -3.219 1.903 1.00 98.06 213 VAL A CA 1
ATOM 1652 C C . VAL A 1 213 ? -14.774 -2.067 2.112 1.00 98.06 213 VAL A C 1
ATOM 1654 O O . VAL A 1 213 ? -15.109 -1.749 3.254 1.00 98.06 213 VAL A O 1
ATOM 1657 N N . ILE A 1 214 ? -15.303 -1.495 1.026 1.00 97.81 214 ILE A N 1
ATOM 1658 C CA . ILE A 1 214 ? -16.311 -0.426 1.076 1.00 97.81 214 ILE A CA 1
ATOM 1659 C C . ILE A 1 214 ? -17.543 -0.879 1.867 1.00 97.81 214 ILE A C 1
ATOM 1661 O O . ILE A 1 214 ? -17.986 -0.193 2.791 1.00 97.81 214 ILE A O 1
ATOM 1665 N N . GLU A 1 215 ? -18.073 -2.061 1.553 1.00 97.44 215 GLU A N 1
ATOM 1666 C CA . GLU A 1 215 ? -19.243 -2.618 2.227 1.00 97.44 215 GLU A CA 1
ATOM 1667 C C . GLU A 1 215 ? -18.981 -2.886 3.718 1.00 97.44 215 GLU A C 1
ATOM 1669 O O . GLU A 1 215 ? -19.802 -2.538 4.575 1.00 97.44 215 GLU A O 1
ATOM 1674 N N . GLN A 1 216 ? -17.838 -3.490 4.056 1.00 96.62 216 GLN A N 1
ATOM 1675 C CA . GLN A 1 216 ? -17.501 -3.810 5.443 1.00 96.62 216 GLN A CA 1
ATOM 1676 C C . GLN A 1 216 ? -17.256 -2.552 6.279 1.00 96.62 216 GLN A C 1
ATOM 1678 O O . GLN A 1 216 ? -17.700 -2.500 7.432 1.00 96.62 216 GLN A O 1
ATOM 1683 N N . ALA A 1 217 ? -16.610 -1.532 5.719 1.00 96.12 217 ALA A N 1
ATOM 1684 C CA . ALA A 1 217 ? -16.436 -0.255 6.394 1.00 96.12 217 ALA A CA 1
ATOM 1685 C C . ALA A 1 217 ? -17.783 0.451 6.598 1.00 96.12 217 ALA A C 1
ATOM 1687 O O . ALA A 1 217 ? -18.061 0.927 7.697 1.00 96.12 217 ALA A O 1
ATOM 1688 N N . ALA A 1 218 ? -18.666 0.477 5.593 1.00 95.31 218 ALA A N 1
ATOM 1689 C CA . ALA A 1 218 ? -19.985 1.107 5.707 1.00 95.31 218 ALA A CA 1
ATOM 1690 C C . ALA A 1 218 ? -20.829 0.509 6.851 1.00 95.31 218 ALA A C 1
ATOM 1692 O O . ALA A 1 218 ? -21.556 1.227 7.536 1.00 95.31 218 ALA A O 1
ATOM 1693 N N . ARG A 1 219 ? -20.681 -0.795 7.119 1.00 94.50 219 ARG A N 1
ATOM 1694 C CA . ARG A 1 219 ? -21.327 -1.491 8.249 1.00 94.50 219 ARG A CA 1
ATOM 1695 C C . ARG A 1 219 ? -20.717 -1.166 9.622 1.00 94.50 219 ARG A C 1
ATOM 1697 O O . ARG A 1 219 ? -21.284 -1.566 10.635 1.00 94.50 219 ARG A O 1
ATOM 1704 N N . ARG A 1 220 ? -19.582 -0.462 9.672 1.00 94.50 220 ARG A N 1
ATOM 1705 C CA . ARG A 1 220 ? -18.809 -0.141 10.884 1.00 94.50 220 ARG A CA 1
ATOM 1706 C C . ARG A 1 220 ? -18.578 1.373 10.996 1.00 94.50 220 ARG A C 1
ATOM 1708 O O . ARG A 1 220 ? -17.477 1.856 10.740 1.00 94.50 220 ARG A O 1
ATOM 1715 N N . PRO A 1 221 ? -19.604 2.156 11.377 1.00 91.50 221 PRO A N 1
ATOM 1716 C CA . PRO A 1 221 ? -19.483 3.613 11.502 1.00 91.50 221 PRO A CA 1
ATOM 1717 C C . PRO A 1 221 ? -18.557 4.073 12.643 1.00 91.50 221 PRO A C 1
ATOM 1719 O O . PRO A 1 221 ? -18.228 5.244 12.745 1.00 91.50 221 PRO A O 1
ATOM 1722 N N . ASN A 1 222 ? -18.159 3.146 13.509 1.00 95.31 222 ASN A N 1
ATOM 1723 C CA . ASN A 1 222 ? -17.310 3.308 14.687 1.00 95.31 222 ASN A CA 1
ATOM 1724 C C . ASN A 1 222 ? -15.801 3.145 14.403 1.00 95.31 222 ASN A C 1
ATOM 1726 O O . ASN A 1 222 ? -15.015 3.101 15.354 1.00 95.31 222 ASN A O 1
ATOM 1730 N N . LEU A 1 223 ? -15.404 3.017 13.131 1.00 97.00 223 LEU A N 1
ATOM 1731 C CA . LEU A 1 223 ? -14.000 3.035 12.718 1.00 97.00 223 LEU A CA 1
ATOM 1732 C C . LEU A 1 223 ? -13.420 4.442 12.911 1.00 97.00 223 LEU A C 1
ATOM 1734 O O . LEU A 1 223 ? -13.939 5.387 12.326 1.00 97.00 223 LEU A O 1
ATOM 1738 N N . PHE A 1 224 ? -12.360 4.572 13.714 1.00 95.31 224 PHE A N 1
ATOM 1739 C CA . PHE A 1 224 ? -11.714 5.867 13.994 1.00 95.31 224 PHE A CA 1
ATOM 1740 C C . PHE A 1 224 ? -10.254 5.952 13.528 1.00 95.31 224 PHE A C 1
ATOM 1742 O O . PHE A 1 224 ? -9.677 7.034 13.536 1.00 95.31 224 PHE A O 1
ATOM 1749 N N . ALA A 1 225 ? -9.639 4.827 13.160 1.00 95.50 225 ALA A N 1
ATOM 1750 C CA . ALA A 1 225 ? -8.294 4.794 12.600 1.00 95.50 225 ALA A CA 1
ATOM 1751 C C . ALA A 1 225 ? -8.189 3.714 11.523 1.00 95.50 225 ALA A C 1
ATOM 1753 O O . ALA A 1 225 ? -8.843 2.668 11.611 1.00 95.50 225 ALA A O 1
ATOM 1754 N N . TRP A 1 226 ? -7.343 3.979 10.531 1.00 97.19 226 TRP A N 1
ATOM 1755 C CA . TRP A 1 226 ? -7.079 3.088 9.413 1.00 97.19 226 TRP A CA 1
ATOM 1756 C C . TRP A 1 226 ? -5.573 2.976 9.185 1.00 97.19 226 TRP A C 1
ATOM 1758 O O . TRP A 1 226 ? -4.894 3.991 9.047 1.00 97.19 226 TRP A O 1
ATOM 1768 N N . LEU A 1 227 ? -5.059 1.749 9.136 1.00 97.06 227 LEU A N 1
ATOM 1769 C CA . LEU A 1 227 ? -3.676 1.447 8.787 1.00 97.06 227 LEU A CA 1
ATOM 1770 C C . LEU A 1 227 ? -3.655 0.588 7.520 1.00 97.06 227 LEU A C 1
ATOM 1772 O O . LEU A 1 227 ? -3.965 -0.600 7.560 1.00 97.06 227 LEU A O 1
ATOM 1776 N N . ASN A 1 228 ? -3.316 1.215 6.397 1.00 97.12 228 ASN A N 1
ATOM 1777 C CA . ASN A 1 228 ? -3.224 0.584 5.083 1.00 97.12 228 ASN A CA 1
ATOM 1778 C C . ASN A 1 228 ? -1.742 0.326 4.768 1.00 97.12 228 ASN A C 1
ATOM 1780 O O . ASN A 1 228 ? -0.972 1.258 4.538 1.00 97.12 228 ASN A O 1
ATOM 1784 N N . LEU A 1 229 ? -1.328 -0.937 4.873 1.00 97.88 229 LEU A N 1
ATOM 1785 C CA . LEU A 1 229 ? 0.073 -1.349 4.855 1.00 97.88 229 LEU A CA 1
ATOM 1786 C C . LEU A 1 229 ? 0.555 -1.609 3.429 1.00 97.88 229 LEU A C 1
ATOM 1788 O O . LEU A 1 229 ? 0.053 -2.501 2.738 1.00 97.88 229 LEU A O 1
ATOM 1792 N N . HIS A 1 230 ? 1.591 -0.868 3.048 1.00 97.56 230 HIS A N 1
ATOM 1793 C CA . HIS A 1 230 ? 2.223 -0.919 1.738 1.00 97.56 230 HIS A CA 1
ATOM 1794 C C . HIS A 1 230 ? 3.733 -1.129 1.830 1.00 97.56 230 HIS A C 1
ATOM 1796 O O . HIS A 1 230 ? 4.361 -0.799 2.839 1.00 97.56 230 HIS A O 1
ATOM 1802 N N . THR A 1 231 ? 4.331 -1.620 0.744 1.00 94.94 231 THR A N 1
ATOM 1803 C CA . THR A 1 231 ? 5.787 -1.619 0.557 1.00 94.94 231 THR A CA 1
ATOM 1804 C C . THR A 1 231 ? 6.188 -1.222 -0.862 1.00 94.94 231 THR A C 1
ATOM 1806 O O . THR A 1 231 ? 5.495 -1.533 -1.812 1.00 94.94 231 THR A O 1
ATOM 1809 N N . PHE A 1 232 ? 7.336 -0.607 -1.095 1.00 91.75 232 PHE A N 1
ATOM 1810 C CA . PHE A 1 232 ? 8.298 -0.076 -0.133 1.00 91.75 232 PHE A CA 1
ATOM 1811 C C . PHE A 1 232 ? 8.301 1.455 -0.199 1.00 91.75 232 PHE A C 1
ATOM 1813 O O . PHE A 1 232 ? 7.724 2.064 -1.095 1.00 91.75 232 PHE A O 1
ATOM 1820 N N . GLY A 1 233 ? 8.948 2.077 0.779 1.00 91.31 233 GLY A N 1
ATOM 1821 C CA . GLY A 1 233 ? 9.068 3.532 0.859 1.00 91.31 233 GLY A CA 1
ATOM 1822 C C . GLY A 1 233 ? 9.764 3.982 2.134 1.00 91.31 233 GLY A C 1
ATOM 1823 O O . GLY A 1 233 ? 10.465 4.983 2.119 1.00 91.31 233 GLY A O 1
ATOM 1824 N N . GLY A 1 234 ? 9.631 3.203 3.216 1.00 94.31 234 GLY A N 1
ATOM 1825 C CA . GLY A 1 234 ? 10.237 3.540 4.505 1.00 94.31 234 GLY A CA 1
ATOM 1826 C C . GLY A 1 234 ? 9.617 4.788 5.128 1.00 94.31 234 GLY A C 1
ATOM 1827 O O . GLY A 1 234 ? 10.323 5.551 5.772 1.00 94.31 234 GLY A O 1
ATOM 1828 N N . VAL A 1 235 ? 8.323 5.017 4.884 1.00 96.69 235 VAL A N 1
ATOM 1829 C CA . VAL A 1 235 ? 7.576 6.201 5.324 1.00 96.69 235 VAL A CA 1
ATOM 1830 C C . VAL A 1 235 ? 6.173 5.814 5.787 1.00 96.69 235 VAL A C 1
ATOM 1832 O O . VAL A 1 235 ? 5.616 4.811 5.336 1.00 96.69 235 VAL A O 1
ATOM 1835 N N . LEU A 1 236 ? 5.583 6.642 6.644 1.00 97.56 236 LEU A N 1
ATOM 1836 C CA . LEU A 1 236 ? 4.138 6.710 6.852 1.00 97.56 236 LEU A CA 1
ATOM 1837 C C . LEU A 1 236 ? 3.578 7.845 5.993 1.00 97.56 236 LEU A C 1
ATOM 1839 O O . LEU A 1 236 ? 4.236 8.864 5.822 1.00 97.56 236 LEU A O 1
ATOM 1843 N N . ILE A 1 237 ? 2.362 7.708 5.472 1.00 96.94 237 ILE A N 1
ATOM 1844 C CA . ILE A 1 237 ? 1.750 8.733 4.616 1.00 96.94 237 ILE A CA 1
ATOM 1845 C C . ILE A 1 237 ? 0.474 9.215 5.293 1.00 96.94 237 ILE A C 1
ATOM 1847 O O . ILE A 1 237 ? -0.387 8.401 5.631 1.00 96.94 237 ILE A O 1
ATOM 1851 N N . ARG A 1 238 ? 0.353 10.529 5.499 1.00 96.44 238 ARG A N 1
ATOM 1852 C CA . ARG A 1 238 ? -0.882 11.142 6.004 1.00 96.44 238 ARG A CA 1
ATOM 1853 C C . ARG A 1 238 ? -1.731 11.702 4.856 1.00 96.44 238 ARG A C 1
ATOM 1855 O O . ARG A 1 238 ? -1.162 12.254 3.911 1.00 96.44 238 ARG A O 1
ATOM 1862 N N . PRO A 1 239 ? -3.068 11.611 4.952 1.00 95.56 239 PRO A N 1
ATOM 1863 C CA . PRO A 1 239 ? -3.972 12.383 4.105 1.00 95.56 239 PRO A CA 1
ATOM 1864 C C . PRO A 1 239 ? -3.907 13.881 4.479 1.00 95.56 239 PRO A C 1
ATOM 1866 O O . PRO A 1 239 ? -3.310 14.208 5.506 1.00 95.56 239 PRO A O 1
ATOM 1869 N N . PRO A 1 240 ? -4.552 14.780 3.711 1.00 95.06 240 PRO A N 1
ATOM 1870 C CA . PRO A 1 240 ? -5.111 14.510 2.396 1.00 95.06 240 PRO A CA 1
ATOM 1871 C C . PRO A 1 240 ? -4.028 14.532 1.307 1.00 95.06 240 PRO A C 1
ATOM 1873 O O . PRO A 1 240 ? -3.071 15.300 1.348 1.00 95.06 240 PRO A O 1
ATOM 1876 N N . GLY A 1 241 ? -4.209 13.701 0.293 1.00 93.88 241 GLY A N 1
ATOM 1877 C CA . GLY A 1 241 ? -3.342 13.588 -0.877 1.00 93.88 241 GLY A CA 1
ATOM 1878 C C . GLY A 1 241 ? -3.710 14.535 -2.019 1.00 93.88 241 GLY A C 1
ATOM 1879 O O . GLY A 1 241 ? -3.044 14.526 -3.052 1.00 93.88 241 GLY A O 1
ATOM 1880 N N . ASN A 1 242 ? -4.766 15.342 -1.869 1.00 94.25 242 ASN A N 1
ATOM 1881 C CA . ASN A 1 242 ? -5.276 16.247 -2.907 1.00 94.25 242 ASN A CA 1
ATOM 1882 C C . ASN A 1 242 ? -5.034 17.742 -2.631 1.00 94.25 242 ASN A C 1
ATOM 1884 O O . ASN A 1 242 ? -5.374 18.564 -3.482 1.00 94.25 242 ASN A O 1
ATOM 1888 N N . GLN A 1 243 ? -4.466 18.096 -1.478 1.00 94.62 243 GLN A N 1
ATOM 1889 C CA . GLN A 1 243 ? -4.226 19.481 -1.070 1.00 94.62 243 GLN A CA 1
ATOM 1890 C C . GLN A 1 243 ? -3.097 19.557 -0.027 1.00 94.62 243 GLN A C 1
ATOM 1892 O O . GLN A 1 243 ? -2.863 18.574 0.677 1.00 94.62 243 GLN A O 1
ATOM 1897 N N . PRO A 1 244 ? -2.420 20.709 0.117 1.00 95.56 244 PRO A N 1
ATOM 1898 C CA . PRO A 1 244 ? -1.349 20.866 1.097 1.00 95.56 244 PRO A CA 1
ATOM 1899 C C . PRO A 1 244 ? -1.869 20.826 2.541 1.00 95.56 244 PRO A C 1
ATOM 1901 O O . PRO A 1 244 ? -3.022 21.175 2.820 1.00 95.56 244 PRO A O 1
ATOM 1904 N N . ASP A 1 245 ? -0.977 20.515 3.489 1.00 95.00 245 ASP A N 1
ATOM 1905 C CA . ASP A 1 245 ? -1.291 20.442 4.930 1.00 95.00 245 ASP A CA 1
ATOM 1906 C C . ASP A 1 245 ? -1.950 21.738 5.454 1.00 95.00 245 ASP A C 1
ATOM 1908 O O . ASP A 1 245 ? -2.804 21.708 6.341 1.00 95.00 245 ASP A O 1
ATOM 1912 N N . GLY A 1 246 ? -1.580 22.896 4.891 1.00 95.06 246 GLY A N 1
ATOM 1913 C CA . GLY A 1 246 ? -2.124 24.203 5.275 1.00 95.06 246 GLY A CA 1
ATOM 1914 C C . GLY A 1 246 ? -3.629 24.367 5.023 1.00 95.06 246 GLY A C 1
ATOM 1915 O O . GLY A 1 246 ? -4.254 25.230 5.640 1.00 95.06 246 GLY A O 1
ATOM 1916 N N . GLU A 1 247 ? -4.214 23.539 4.156 1.00 95.88 247 GLU A N 1
ATOM 1917 C CA . GLU A 1 247 ? -5.651 23.527 3.863 1.00 95.88 247 GLU A CA 1
ATOM 1918 C C . GLU A 1 247 ? -6.407 22.435 4.642 1.00 95.88 247 GLU A C 1
ATOM 1920 O O . GLU A 1 247 ? -7.640 22.415 4.639 1.00 95.88 247 GLU A O 1
ATOM 1925 N N . MET A 1 248 ? -5.700 21.538 5.341 1.00 95.81 248 MET A N 1
ATOM 1926 C CA . MET A 1 248 ? -6.306 20.530 6.215 1.00 95.81 248 MET A CA 1
ATOM 1927 C C . MET A 1 248 ? -7.032 21.192 7.400 1.00 95.81 248 MET A C 1
ATOM 1929 O O . MET A 1 248 ? -6.659 22.271 7.883 1.00 95.81 248 MET A O 1
ATOM 1933 N N . ASN A 1 249 ? -8.052 20.514 7.939 1.00 95.56 249 ASN A N 1
ATOM 1934 C CA . ASN A 1 249 ? -8.588 20.858 9.250 1.00 95.56 249 ASN A CA 1
ATOM 1935 C C . ASN A 1 249 ? -7.455 20.912 10.289 1.00 95.56 249 ASN A C 1
ATOM 1937 O O . ASN A 1 249 ? -6.726 19.948 10.501 1.00 95.56 249 ASN A O 1
ATOM 1941 N N . GLN A 1 250 ? -7.328 22.044 10.978 1.00 95.44 250 GLN A N 1
ATOM 1942 C CA . GLN A 1 250 ? -6.196 22.289 11.873 1.00 95.44 250 GLN A CA 1
ATOM 1943 C C . GLN A 1 250 ? -6.174 21.376 13.109 1.00 95.44 250 GLN A C 1
ATOM 1945 O O . GLN A 1 250 ? -5.119 21.195 13.714 1.00 95.44 250 GLN A O 1
ATOM 1950 N N . ARG A 1 251 ? -7.315 20.793 13.503 1.00 96.50 251 ARG A N 1
ATOM 1951 C CA . ARG A 1 251 ? -7.354 19.785 14.574 1.00 96.50 251 ARG A CA 1
ATOM 1952 C C . ARG A 1 251 ? -6.807 18.447 14.096 1.00 96.50 251 ARG A C 1
ATOM 1954 O O . ARG A 1 251 ? -6.036 17.834 14.827 1.00 96.50 251 ARG A O 1
ATOM 1961 N N . ASP A 1 252 ? -7.163 18.046 12.882 1.00 95.81 252 ASP A N 1
ATOM 1962 C CA . ASP A 1 252 ? -6.662 16.813 12.277 1.00 95.81 252 ASP A C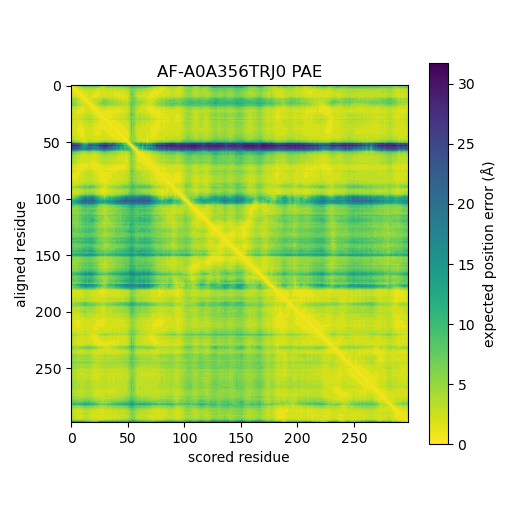A 1
ATOM 1963 C C . ASP A 1 252 ? -5.162 16.935 12.034 1.00 95.81 252 ASP A C 1
ATOM 1965 O O . ASP A 1 252 ? -4.412 16.035 12.396 1.00 95.81 252 ASP A O 1
ATOM 1969 N N . LEU A 1 253 ? -4.702 18.092 11.546 1.00 96.31 253 LEU A N 1
ATOM 1970 C CA . LEU A 1 253 ? -3.278 18.341 11.341 1.00 96.31 253 LEU A CA 1
ATOM 1971 C C . LEU A 1 253 ? -2.507 18.218 12.654 1.00 96.31 253 LEU A C 1
ATOM 1973 O O . LEU A 1 253 ? -1.497 17.525 12.713 1.00 96.31 253 LEU A O 1
ATOM 1977 N N . ALA A 1 254 ? -3.002 18.834 13.730 1.00 96.88 254 ALA A N 1
ATOM 1978 C CA . ALA A 1 254 ? -2.385 18.702 15.047 1.00 96.88 254 ALA A CA 1
ATOM 1979 C C . ALA A 1 254 ? -2.352 17.240 15.533 1.00 96.88 254 ALA A C 1
ATOM 1981 O O . ALA A 1 254 ? -1.366 16.824 16.143 1.00 96.88 254 ALA A O 1
ATOM 1982 N N . PHE A 1 255 ? -3.395 16.453 15.246 1.00 96.25 255 PHE A N 1
ATOM 1983 C CA . PHE A 1 255 ? -3.427 15.026 15.561 1.00 96.25 255 PHE A CA 1
ATOM 1984 C C . PHE A 1 255 ? -2.395 14.241 14.743 1.00 96.25 255 PHE A C 1
ATOM 1986 O O . PHE A 1 255 ? -1.591 13.519 15.328 1.00 96.25 255 PHE A O 1
ATOM 1993 N N . TYR A 1 256 ? -2.33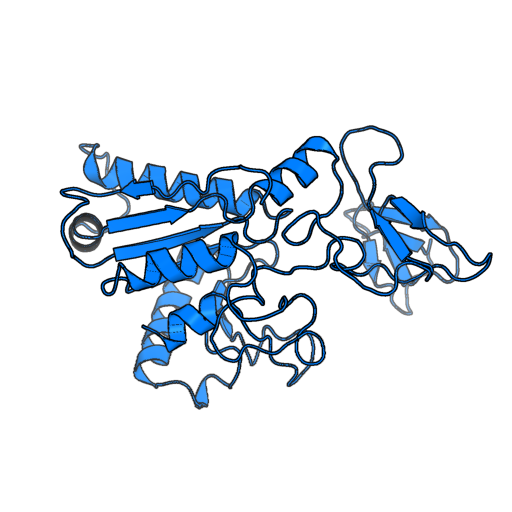7 14.433 13.424 1.00 97.06 256 TYR A N 1
ATOM 1994 C CA . TYR A 1 256 ? -1.346 13.782 12.567 1.00 97.06 256 TYR A CA 1
ATOM 1995 C C . TYR A 1 256 ? 0.086 14.151 12.946 1.00 97.06 256 TYR A C 1
ATOM 1997 O O . TYR A 1 256 ? 0.922 13.260 12.993 1.00 97.06 256 TYR A O 1
ATOM 2005 N N . ARG A 1 257 ? 0.367 15.407 13.314 1.00 96.69 257 ARG A N 1
ATOM 2006 C CA . ARG A 1 257 ? 1.693 15.813 13.821 1.00 96.69 257 ARG A CA 1
ATOM 2007 C C . ARG A 1 257 ? 2.066 15.113 15.128 1.00 96.69 257 ARG A C 1
ATOM 2009 O O . ARG A 1 257 ? 3.226 14.779 15.348 1.00 96.69 257 ARG A O 1
ATOM 2016 N N . GLN A 1 258 ? 1.091 14.856 15.999 1.00 97.25 258 GLN A N 1
ATOM 2017 C CA . GLN A 1 258 ? 1.338 14.082 17.212 1.00 97.25 258 GLN A CA 1
ATOM 2018 C C . GLN A 1 258 ? 1.605 12.602 16.902 1.00 97.25 258 GLN A C 1
ATOM 2020 O O . GLN A 1 258 ? 2.491 12.006 17.517 1.00 97.25 258 GLN A O 1
ATOM 2025 N N . VAL A 1 259 ? 0.852 12.018 15.964 1.00 96.31 259 VAL A N 1
ATOM 2026 C CA . VAL A 1 259 ? 1.047 10.631 15.516 1.00 96.31 259 VAL A CA 1
ATOM 2027 C C . VAL A 1 259 ? 2.380 10.472 14.791 1.00 96.31 259 VAL A C 1
ATOM 2029 O O . VAL A 1 259 ? 3.073 9.501 15.055 1.00 96.31 259 VAL A O 1
ATOM 2032 N N . GLU A 1 260 ? 2.764 11.423 13.939 1.00 96.75 260 GLU A N 1
ATOM 2033 C CA . GLU A 1 260 ? 4.074 11.506 13.279 1.00 96.75 260 GLU A CA 1
ATOM 2034 C C . GLU A 1 260 ? 5.201 11.414 14.301 1.00 96.75 260 GLU A C 1
ATOM 2036 O O . GLU A 1 260 ? 6.028 10.513 14.206 1.00 96.75 260 GLU A O 1
ATOM 2041 N N . HIS A 1 261 ? 5.173 12.260 15.335 1.00 97.38 261 HIS A N 1
ATOM 2042 C CA . HIS A 1 261 ? 6.190 12.240 16.383 1.00 97.38 261 HIS A CA 1
ATOM 2043 C C . HIS A 1 261 ? 6.322 10.860 17.047 1.00 97.38 261 HIS A C 1
ATOM 2045 O O . HIS A 1 261 ? 7.429 10.350 17.197 1.00 97.38 261 HIS A O 1
ATOM 2051 N N . TRP A 1 262 ? 5.203 10.222 17.408 1.00 95.06 262 TRP A N 1
ATOM 2052 C CA . TRP A 1 262 ? 5.238 8.886 18.011 1.00 95.06 262 TRP A CA 1
ATOM 2053 C C . TRP A 1 262 ? 5.665 7.799 17.025 1.00 95.06 262 TRP A C 1
ATOM 2055 O O . TRP A 1 262 ? 6.398 6.888 17.399 1.00 95.06 262 TRP A O 1
ATOM 2065 N N . ALA A 1 263 ? 5.207 7.867 15.776 1.00 94.62 263 ALA A N 1
ATOM 2066 C CA . ALA A 1 263 ? 5.542 6.889 14.752 1.00 94.62 263 ALA A CA 1
ATOM 2067 C C . ALA A 1 263 ? 7.039 6.921 14.433 1.00 94.62 263 ALA A C 1
ATOM 2069 O O . ALA A 1 263 ? 7.663 5.863 14.369 1.00 94.62 263 ALA A O 1
ATOM 2070 N N . GLU A 1 264 ? 7.627 8.110 14.313 1.00 95.69 264 GLU A N 1
ATOM 2071 C CA . GLU A 1 264 ? 9.065 8.283 14.113 1.00 95.69 264 GLU A CA 1
ATOM 2072 C C . GLU A 1 264 ? 9.873 7.734 15.290 1.00 95.69 264 GLU A C 1
ATOM 2074 O O . GLU A 1 264 ? 10.817 6.975 15.076 1.00 95.69 264 GLU A O 1
ATOM 2079 N N . GLU A 1 265 ? 9.485 8.041 16.532 1.00 95.31 265 GLU A N 1
ATOM 2080 C CA . GLU A 1 265 ? 10.168 7.512 17.721 1.00 95.31 265 GLU A CA 1
ATOM 2081 C C . GLU A 1 265 ? 10.099 5.980 17.816 1.00 95.31 265 GLU A C 1
ATOM 2083 O O . GLU A 1 265 ? 11.066 5.342 18.233 1.00 95.31 265 GLU A O 1
ATOM 2088 N N . LEU A 1 266 ? 8.963 5.384 17.440 1.00 92.00 266 LEU A N 1
ATOM 2089 C CA . LEU A 1 266 ? 8.727 3.944 17.567 1.00 92.00 266 LEU A CA 1
ATOM 2090 C C . LEU A 1 266 ? 9.296 3.128 16.403 1.00 92.00 266 LEU A C 1
ATOM 2092 O O . LEU A 1 266 ? 9.694 1.982 16.604 1.00 92.00 266 LEU A O 1
ATOM 2096 N N . THR A 1 267 ? 9.298 3.682 15.190 1.00 93.44 267 THR A N 1
ATOM 2097 C CA . THR A 1 267 ? 9.609 2.930 13.959 1.00 93.44 267 THR A CA 1
ATOM 2098 C C . THR A 1 267 ? 10.862 3.421 13.243 1.00 93.44 267 THR A C 1
ATOM 2100 O O . THR A 1 267 ? 11.448 2.675 12.462 1.00 93.44 267 THR A O 1
ATOM 2103 N N . GLY A 1 268 ? 11.280 4.665 13.488 1.00 96.50 268 GLY A N 1
ATOM 2104 C CA . GLY A 1 268 ? 12.338 5.337 12.735 1.00 96.50 268 GLY A CA 1
ATOM 2105 C C . GLY A 1 268 ? 11.930 5.793 11.329 1.00 96.50 268 GLY A C 1
ATOM 2106 O O . GLY A 1 268 ? 12.775 6.330 10.615 1.00 96.50 268 GLY A O 1
ATOM 2107 N N . TYR A 1 269 ? 10.678 5.585 10.909 1.00 96.69 269 TYR A N 1
ATOM 2108 C CA . TYR A 1 269 ? 10.177 6.031 9.606 1.00 96.69 269 TYR A CA 1
ATOM 2109 C C . TYR A 1 269 ? 9.507 7.403 9.712 1.00 96.69 269 TYR A C 1
ATOM 2111 O O . TYR A 1 269 ? 8.654 7.578 10.586 1.00 96.69 269 TYR A O 1
ATOM 2119 N N . PRO A 1 270 ? 9.838 8.358 8.821 1.00 97.00 270 PRO A N 1
ATOM 2120 C CA . PRO A 1 270 ? 9.192 9.661 8.801 1.00 97.00 270 PRO A CA 1
ATOM 2121 C C . PRO A 1 270 ? 7.745 9.566 8.318 1.00 97.00 270 PRO A C 1
ATOM 2123 O O . PRO A 1 270 ? 7.395 8.680 7.529 1.00 97.00 270 PRO A O 1
ATOM 2126 N N . MET A 1 271 ? 6.909 10.512 8.751 1.00 97.50 271 MET A N 1
ATOM 2127 C CA . MET A 1 271 ? 5.579 10.699 8.172 1.00 97.50 271 MET A CA 1
ATOM 2128 C C . MET A 1 271 ? 5.586 11.820 7.132 1.00 97.50 271 MET A C 1
ATOM 2130 O O . MET A 1 271 ? 5.880 12.971 7.438 1.00 97.50 271 MET A O 1
ATOM 2134 N N . VAL A 1 272 ? 5.159 11.514 5.913 1.00 96.62 272 VAL A N 1
ATOM 2135 C CA . VAL A 1 272 ? 5.122 12.462 4.793 1.00 96.62 272 VAL A CA 1
ATOM 2136 C C . VAL A 1 272 ? 3.691 12.855 4.431 1.00 96.62 272 VAL A C 1
ATOM 2138 O O . VAL A 1 272 ? 2.753 12.066 4.586 1.00 96.62 272 VAL A O 1
ATOM 2141 N N . SER A 1 273 ? 3.511 14.082 3.942 1.00 95.88 273 SER A N 1
ATOM 2142 C CA . SER A 1 273 ? 2.254 14.544 3.349 1.00 95.88 273 SER A CA 1
ATOM 2143 C C . SER A 1 273 ? 1.978 13.798 2.046 1.00 95.88 273 SER A C 1
ATOM 2145 O O . SER A 1 273 ? 2.826 13.772 1.147 1.00 95.88 273 SER A O 1
ATOM 2147 N N . GLY A 1 274 ? 0.770 13.245 1.907 1.00 95.44 274 GLY A N 1
ATOM 2148 C CA . GLY A 1 274 ? 0.320 12.620 0.664 1.00 95.44 274 GLY A CA 1
ATOM 2149 C C . GLY A 1 274 ? 0.386 13.557 -0.550 1.00 95.44 274 GLY A C 1
ATOM 2150 O O . GLY A 1 274 ? 0.601 13.089 -1.666 1.00 95.44 274 GLY A O 1
ATOM 2151 N N . TYR A 1 275 ? 0.242 14.869 -0.334 1.00 95.88 275 TYR A N 1
ATOM 2152 C CA . TYR A 1 275 ? 0.260 15.880 -1.391 1.00 95.88 275 TYR A CA 1
ATOM 2153 C C . TYR A 1 275 ? 1.630 16.546 -1.573 1.00 95.88 275 TYR A C 1
ATOM 2155 O O . TYR A 1 275 ? 2.174 16.551 -2.675 1.00 95.88 275 TYR A O 1
ATOM 2163 N N . ASP A 1 276 ? 2.201 17.125 -0.514 1.00 94.06 276 ASP A N 1
ATOM 2164 C CA . ASP A 1 276 ? 3.412 17.947 -0.663 1.00 94.06 276 ASP A CA 1
ATOM 2165 C C . ASP A 1 276 ? 4.672 17.098 -0.921 1.00 94.06 276 ASP A C 1
ATOM 2167 O O . ASP A 1 276 ? 5.632 17.577 -1.528 1.00 94.06 276 ASP A O 1
ATOM 2171 N N . GLU A 1 277 ? 4.675 15.837 -0.474 1.00 94.38 277 GLU A N 1
ATOM 2172 C CA . GLU A 1 277 ? 5.891 15.020 -0.372 1.00 94.38 277 GLU A CA 1
ATOM 2173 C C . GLU A 1 277 ? 5.782 13.657 -1.079 1.00 94.38 277 GLU A C 1
ATOM 2175 O O . GLU A 1 277 ? 6.809 13.081 -1.435 1.00 94.38 277 GLU A O 1
ATOM 2180 N N . PHE A 1 278 ? 4.567 13.141 -1.318 1.00 93.38 278 PHE A N 1
ATOM 2181 C CA . PHE A 1 278 ? 4.347 11.776 -1.826 1.00 93.38 278 PHE A CA 1
ATOM 2182 C C . PHE A 1 278 ? 3.689 11.692 -3.221 1.00 93.38 278 PHE A C 1
ATOM 2184 O O . PHE A 1 278 ? 3.147 10.655 -3.607 1.00 93.38 278 PHE A O 1
ATOM 2191 N N . LEU A 1 279 ? 3.752 12.761 -4.020 1.00 91.31 279 LEU A N 1
ATOM 2192 C CA . LEU A 1 279 ? 3.296 12.734 -5.415 1.00 91.31 279 LEU A CA 1
ATOM 2193 C C . LEU A 1 279 ? 4.409 12.301 -6.378 1.00 91.31 279 LEU A C 1
ATOM 2195 O O . LEU A 1 279 ? 5.543 12.768 -6.294 1.00 91.31 279 LEU A O 1
ATOM 2199 N N . TYR A 1 280 ? 4.057 11.482 -7.377 1.00 84.88 280 TYR A N 1
ATOM 2200 C CA . TYR A 1 280 ? 4.986 11.089 -8.449 1.00 84.88 280 TYR A CA 1
ATOM 2201 C C . TYR A 1 280 ? 5.414 12.271 -9.323 1.00 84.88 280 TYR A C 1
ATOM 2203 O O . TYR A 1 280 ? 6.543 12.312 -9.812 1.00 84.88 280 TYR A O 1
ATOM 2211 N N . ARG A 1 281 ? 4.502 13.225 -9.546 1.00 87.50 281 ARG A N 1
ATOM 2212 C CA . ARG A 1 281 ? 4.782 14.484 -10.238 1.00 87.50 281 ARG A CA 1
ATOM 2213 C C . ARG A 1 281 ? 4.112 15.643 -9.504 1.00 87.50 281 ARG A C 1
ATOM 2215 O O . ARG A 1 281 ? 2.995 15.476 -9.013 1.00 87.50 281 ARG A O 1
ATOM 2222 N N . PRO A 1 282 ? 4.739 16.833 -9.473 1.00 86.19 282 PRO A N 1
ATOM 2223 C CA . PRO A 1 282 ? 4.136 18.004 -8.850 1.00 86.19 282 PRO A CA 1
ATOM 2224 C C . PRO A 1 282 ? 2.727 18.283 -9.392 1.00 86.19 282 PRO A C 1
ATOM 2226 O O . PRO A 1 282 ? 2.544 18.433 -10.601 1.00 86.19 282 PRO A O 1
ATOM 2229 N N . ASN A 1 283 ? 1.751 18.404 -8.487 1.00 86.06 283 ASN A N 1
ATOM 2230 C CA . ASN A 1 283 ? 0.329 18.657 -8.765 1.00 86.06 283 ASN A CA 1
ATOM 2231 C C . ASN A 1 283 ? -0.430 17.530 -9.503 1.00 86.06 283 ASN A C 1
ATOM 2233 O O . ASN A 1 283 ? -1.584 17.726 -9.890 1.00 86.06 283 ASN A O 1
ATOM 2237 N N . GLU A 1 284 ? 0.170 16.352 -9.695 1.00 90.75 284 GLU A N 1
ATOM 2238 C CA . GLU A 1 284 ? -0.510 15.179 -10.260 1.00 90.75 284 GLU A CA 1
ATOM 2239 C C . GLU A 1 284 ? -1.060 14.299 -9.127 1.00 90.75 284 GLU A C 1
ATOM 2241 O O . GLU A 1 284 ? -0.441 13.324 -8.709 1.00 90.75 284 GLU A O 1
ATOM 2246 N N . VAL A 1 285 ? -2.223 14.695 -8.600 1.00 93.06 285 VAL A N 1
ATOM 2247 C CA . VAL A 1 285 ? -2.890 14.047 -7.458 1.00 93.06 285 VAL A CA 1
ATOM 2248 C C . VAL A 1 285 ? -3.309 12.612 -7.777 1.00 93.06 285 VAL A C 1
ATOM 2250 O O . VAL A 1 285 ? -3.965 12.362 -8.791 1.00 93.06 285 VAL A O 1
ATOM 2253 N N . VAL A 1 286 ? -3.015 11.699 -6.849 1.00 92.12 286 VAL A N 1
ATOM 2254 C CA . VAL A 1 286 ? -3.485 10.309 -6.867 1.00 92.12 286 VAL A CA 1
ATOM 2255 C C . VAL A 1 286 ? -4.959 10.242 -6.465 1.00 92.12 286 VAL A C 1
ATOM 2257 O O . VAL A 1 286 ? -5.363 10.819 -5.459 1.00 92.12 286 VAL A O 1
ATOM 2260 N N . ARG A 1 287 ? -5.779 9.527 -7.243 1.00 95.38 287 ARG A N 1
ATOM 2261 C CA . ARG A 1 287 ? -7.241 9.498 -7.063 1.00 95.38 287 ARG A CA 1
ATOM 2262 C C . ARG A 1 287 ? -7.773 8.100 -6.798 1.00 95.38 287 ARG A C 1
ATOM 2264 O O . ARG A 1 287 ? -7.241 7.121 -7.313 1.00 95.38 287 ARG A O 1
ATOM 2271 N N . GLY A 1 288 ? -8.857 8.018 -6.026 1.00 96.56 288 GLY A N 1
ATOM 2272 C CA . GLY A 1 288 ? -9.491 6.747 -5.678 1.00 96.56 288 GLY A CA 1
ATOM 2273 C C . GLY A 1 288 ? -8.659 5.874 -4.735 1.00 96.56 288 GLY A C 1
ATOM 2274 O O . GLY A 1 288 ? -8.815 4.653 -4.748 1.00 96.56 288 GLY A O 1
ATOM 2275 N N . ALA A 1 289 ? -7.773 6.485 -3.945 1.00 96.81 289 ALA A N 1
ATOM 2276 C CA . ALA A 1 289 ? -6.987 5.794 -2.931 1.00 96.81 289 ALA A CA 1
ATOM 2277 C C . ALA A 1 289 ? -7.814 5.484 -1.679 1.00 96.81 289 ALA A C 1
ATOM 2279 O O . ALA A 1 289 ? -8.682 6.263 -1.273 1.00 96.81 289 ALA A O 1
ATOM 2280 N N . LEU A 1 290 ? -7.519 4.342 -1.058 1.00 97.12 290 LEU A N 1
ATOM 2281 C CA . LEU A 1 290 ? -8.219 3.844 0.122 1.00 97.12 290 LEU A CA 1
ATOM 2282 C C . LEU A 1 290 ? -8.093 4.815 1.301 1.00 97.12 290 LEU A C 1
ATOM 2284 O O . LEU A 1 290 ? -9.099 5.147 1.923 1.00 97.12 290 LEU A O 1
ATOM 2288 N N . ALA A 1 291 ? -6.876 5.290 1.588 1.00 95.50 291 ALA A N 1
ATOM 2289 C CA . ALA A 1 291 ? -6.609 6.138 2.751 1.00 95.50 291 ALA A CA 1
ATOM 2290 C C . ALA A 1 291 ? -7.313 7.501 2.641 1.00 95.50 291 ALA A C 1
ATOM 2292 O O . ALA A 1 291 ? -7.848 8.007 3.625 1.00 95.50 291 ALA A O 1
ATOM 2293 N N . GLU A 1 292 ? -7.388 8.048 1.426 1.00 95.94 292 GLU A N 1
ATOM 2294 C CA . GLU A 1 292 ? -8.091 9.301 1.135 1.00 95.94 292 GLU A CA 1
ATOM 2295 C C . GLU A 1 292 ? -9.600 9.160 1.325 1.00 95.94 292 GLU A C 1
ATOM 2297 O O . GLU A 1 292 ? -10.242 10.011 1.934 1.00 95.94 292 GLU A O 1
ATOM 2302 N N . TRP A 1 293 ? -10.170 8.052 0.847 1.00 96.88 293 TRP A N 1
ATOM 2303 C CA . TRP A 1 293 ? -11.574 7.739 1.087 1.00 96.88 293 TRP A CA 1
ATOM 2304 C C . TRP A 1 293 ? -11.868 7.507 2.572 1.00 96.88 293 TRP A C 1
ATOM 2306 O O . TRP A 1 293 ? -12.868 8.015 3.076 1.00 96.88 293 TRP A O 1
ATOM 2316 N N . ALA A 1 294 ? -10.990 6.800 3.285 1.00 95.94 294 ALA A N 1
ATOM 2317 C CA . ALA A 1 294 ? -11.133 6.582 4.718 1.00 95.94 294 ALA A CA 1
ATOM 2318 C C . ALA A 1 294 ? -11.106 7.902 5.505 1.00 95.94 294 ALA A C 1
ATOM 2320 O O . ALA A 1 294 ? -11.930 8.070 6.397 1.00 95.94 294 ALA A O 1
ATOM 2321 N N . TYR A 1 295 ? -10.217 8.838 5.155 1.00 95.56 295 TYR A N 1
ATOM 2322 C CA . TYR A 1 295 ? -10.152 10.166 5.775 1.00 95.56 295 TYR A CA 1
ATOM 2323 C C . TYR A 1 295 ? -11.363 11.042 5.433 1.00 95.56 295 TYR A C 1
ATOM 2325 O O . TYR A 1 295 ? -11.890 11.731 6.296 1.00 95.56 295 TYR A O 1
ATOM 2333 N N . ALA A 1 296 ? -11.840 11.014 4.187 1.00 94.19 296 ALA A N 1
ATOM 2334 C CA . ALA A 1 296 ? -12.972 11.843 3.774 1.00 94.19 296 ALA A CA 1
ATOM 2335 C C . ALA A 1 296 ? -14.316 11.401 4.385 1.00 94.19 296 ALA A C 1
ATOM 2337 O O . ALA A 1 296 ? -15.211 12.226 4.573 1.00 94.19 296 ALA A O 1
ATOM 2338 N N . GLU A 1 297 ? -14.481 10.108 4.673 1.00 89.62 297 GLU A N 1
ATOM 2339 C CA . GLU A 1 297 ? -15.734 9.537 5.186 1.00 89.62 297 GLU A CA 1
ATOM 2340 C C . GLU A 1 297 ? -15.821 9.454 6.722 1.00 89.62 297 GLU A C 1
ATOM 2342 O O . GLU A 1 297 ? -16.894 9.120 7.241 1.00 89.62 297 GLU A O 1
ATOM 2347 N N . ARG A 1 298 ? -14.725 9.680 7.460 1.00 80.81 298 ARG A N 1
ATOM 2348 C CA . ARG A 1 298 ? -14.624 9.419 8.910 1.00 80.81 298 ARG A CA 1
ATOM 2349 C C . ARG A 1 298 ? -14.161 10.637 9.690 1.00 80.81 298 ARG A C 1
ATOM 2351 O O . ARG A 1 298 ? -14.810 10.912 10.726 1.00 80.81 298 ARG A O 1
#

Secondary structure (DSSP, 8-state):
--S-----EEESSSTTS---EEEEEE-SSTT-HHHHHHHHHHHHHHHHHHH---SS-SS-HHHHHHHTTSEEEEES-S-HHHHHHHHHH----SSSS----S---S-EEEE--SSSSS---EEEEE-TT-SEEE-SS-TTSEEE--TT-----EEEEESEEEET--SS--PPP-TTSS----GGG-SSTT---TTTSTT--SSTT-SHHHHHHHHHHHT-TTEEEEEEE--SSS-EEESPSSS-GGGS-HHHHHHHHHHHHHHHHHHSPPEEETTTTS-SSTT----S-HHHHHHHH-

Sequence (298 aa):
REGRELWLLTVGPDPDQVRPAIWIDGNMHAGELAGSSVALAIAEEALALHLSPLDPDPLPGAVRRAAQQVLFHVLPRMSPDGAEAVLDTGRFVRSVPRDERPDRNRPRWVAADVDGDGEALAMRQLDPTGEWVAHPEHPDVMVARTVEDEGPFYKVYPEGHVEHWDGHTIPDADFLGDNHPDLNRNFPWEWRGEHGQQGAGSHPGSEPEAAAVIEQAARRPNLFAWLNLHTFGGVLIRPPGNQPDGEMNQRDLAFYRQVEHWAEELTGYPMVSGYDEFLYRPNEVVRGALAEWAYAER